Protein AF-A0A940VZV6-F1 (afdb_monomer_lite)

Structure (mmCIF, N/CA/C/O backbone):
data_AF-A0A940VZV6-F1
#
_entry.id   AF-A0A940VZV6-F1
#
loop_
_atom_site.group_PDB
_atom_site.id
_atom_site.type_symbol
_atom_site.label_atom_id
_atom_site.label_alt_id
_atom_site.label_comp_id
_atom_site.label_asym_id
_atom_site.label_entity_id
_atom_site.label_seq_id
_atom_site.pdbx_PDB_ins_code
_atom_site.Cartn_x
_atom_site.Cartn_y
_atom_site.Cartn_z
_atom_site.occupancy
_atom_site.B_iso_or_equiv
_atom_site.auth_seq_id
_atom_site.auth_comp_id
_atom_site.auth_asym_id
_atom_site.auth_atom_id
_atom_site.pdbx_PDB_model_num
ATOM 1 N N . ALA A 1 1 ? 8.495 5.879 -19.005 1.00 91.19 1 ALA A N 1
ATOM 2 C CA . ALA A 1 1 ? 8.466 5.445 -17.590 1.00 91.19 1 ALA A CA 1
ATOM 3 C C . ALA A 1 1 ? 9.817 4.871 -17.179 1.00 91.19 1 ALA A C 1
ATOM 5 O O . ALA A 1 1 ? 10.449 5.452 -16.313 1.00 91.19 1 ALA A O 1
ATOM 6 N N . VAL A 1 2 ? 10.303 3.823 -17.853 1.00 97.25 2 VAL A N 1
ATOM 7 C CA . VAL A 1 2 ? 11.600 3.187 -17.550 1.00 97.25 2 VAL A CA 1
ATOM 8 C C . VAL A 1 2 ? 12.780 4.168 -17.626 1.00 97.25 2 VAL A C 1
ATOM 10 O O . VAL A 1 2 ? 13.522 4.295 -16.659 1.00 97.25 2 VAL A O 1
ATOM 13 N N . SER A 1 3 ? 12.888 4.974 -18.690 1.00 97.50 3 SER A N 1
ATOM 14 C CA . SER A 1 3 ? 13.942 6.002 -18.798 1.00 97.50 3 SER A CA 1
ATOM 15 C C . SER A 1 3 ? 13.843 7.077 -17.706 1.00 97.50 3 SER A C 1
ATOM 17 O O . SER A 1 3 ? 14.856 7.575 -17.224 1.00 97.50 3 SER A O 1
ATOM 19 N N . TYR A 1 4 ? 12.621 7.419 -17.278 1.00 95.31 4 TYR A N 1
ATOM 20 C CA . TYR A 1 4 ? 12.417 8.332 -16.150 1.00 95.31 4 TYR A CA 1
ATOM 21 C C . TYR A 1 4 ? 12.900 7.708 -14.841 1.00 95.31 4 TYR A C 1
ATOM 23 O O . TYR A 1 4 ? 13.565 8.391 -14.078 1.00 95.31 4 TYR A O 1
ATOM 31 N N . MET A 1 5 ? 12.625 6.424 -14.602 1.00 95.69 5 MET A N 1
ATOM 32 C CA . MET A 1 5 ? 13.075 5.732 -13.397 1.00 95.69 5 MET A CA 1
ATOM 33 C C . MET A 1 5 ? 14.603 5.628 -13.329 1.00 95.69 5 MET A C 1
ATOM 35 O O . MET A 1 5 ? 15.185 5.876 -12.277 1.00 95.69 5 MET A O 1
ATOM 39 N N . ALA A 1 6 ? 15.263 5.339 -14.455 1.00 97.88 6 ALA A N 1
ATOM 40 C CA . ALA A 1 6 ? 16.723 5.347 -14.530 1.00 97.88 6 ALA A CA 1
ATOM 41 C C . ALA A 1 6 ? 17.307 6.729 -14.192 1.00 97.88 6 ALA A C 1
ATOM 43 O O . ALA A 1 6 ? 18.270 6.835 -13.433 1.00 97.88 6 ALA A O 1
ATOM 44 N N . ARG A 1 7 ? 16.681 7.798 -14.700 1.00 97.94 7 ARG A N 1
ATOM 45 C CA . ARG A 1 7 ? 17.066 9.176 -14.387 1.00 97.94 7 ARG A CA 1
ATOM 46 C C . ARG A 1 7 ? 16.810 9.540 -12.923 1.00 97.94 7 ARG A C 1
ATOM 48 O O . ARG A 1 7 ? 17.717 10.041 -12.274 1.00 97.94 7 ARG A O 1
ATOM 55 N N . LEU A 1 8 ? 15.622 9.234 -12.399 1.00 95.94 8 LEU A N 1
ATOM 56 C CA . LEU A 1 8 ? 15.253 9.458 -10.998 1.00 95.94 8 LEU A CA 1
A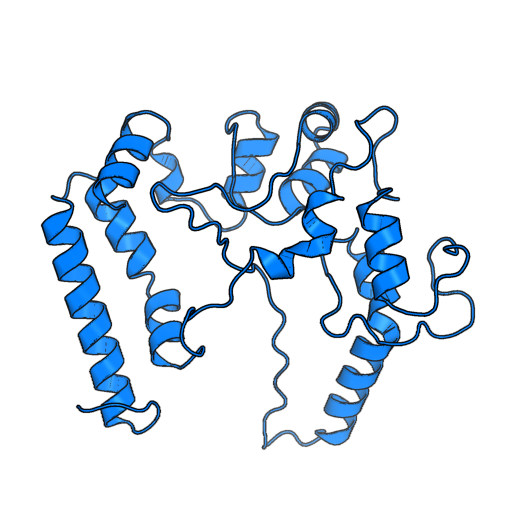TOM 57 C C . LEU A 1 8 ? 16.244 8.774 -10.056 1.00 95.94 8 LEU A C 1
ATOM 59 O O . LEU A 1 8 ? 16.696 9.385 -9.093 1.00 95.94 8 LEU A O 1
ATOM 63 N N . PHE A 1 9 ? 16.616 7.527 -10.359 1.00 97.38 9 PHE A N 1
ATOM 64 C CA . PHE A 1 9 ? 17.615 6.812 -9.578 1.00 97.38 9 PHE A CA 1
ATOM 65 C C . PHE A 1 9 ? 18.963 7.540 -9.595 1.00 97.38 9 PHE A C 1
ATOM 67 O O . PHE A 1 9 ? 19.505 7.846 -8.538 1.00 97.38 9 PHE A O 1
ATOM 74 N N . LYS A 1 10 ? 19.468 7.864 -10.792 1.00 97.50 10 LYS A N 1
ATOM 75 C CA . LYS A 1 10 ? 20.767 8.524 -10.972 1.00 97.50 10 LYS A CA 1
ATOM 76 C C . LYS A 1 10 ? 20.839 9.898 -10.299 1.00 97.50 10 LYS A C 1
ATOM 78 O O . LYS A 1 10 ? 21.892 10.268 -9.794 1.00 97.50 10 LYS A O 1
ATOM 83 N N . GLU A 1 11 ? 19.755 10.664 -10.350 1.00 97.19 11 GLU A N 1
ATOM 84 C CA . GLU A 1 11 ? 19.725 12.060 -9.903 1.00 97.19 11 GLU A CA 1
ATOM 85 C C . GLU A 1 11 ? 19.294 12.221 -8.440 1.00 97.19 11 GLU A C 1
ATOM 87 O O . GLU A 1 11 ? 19.551 13.269 -7.851 1.00 97.19 11 GLU A O 1
ATOM 92 N N . SER A 1 12 ? 18.581 11.253 -7.852 1.00 95.88 12 SER A N 1
ATOM 93 C CA . SER A 1 12 ? 17.861 11.495 -6.589 1.00 95.88 12 SER A CA 1
ATOM 94 C C . SER A 1 12 ? 17.752 10.297 -5.647 1.00 95.88 12 SER A C 1
ATOM 96 O O . SER A 1 12 ? 17.138 10.428 -4.591 1.00 95.88 12 SER A O 1
ATOM 98 N N . MET A 1 13 ? 18.309 9.132 -5.988 1.00 95.94 13 MET A N 1
ATOM 99 C CA . MET A 1 13 ? 18.251 7.949 -5.123 1.00 95.94 13 MET A CA 1
ATOM 100 C C . MET A 1 13 ? 19.649 7.437 -4.783 1.00 95.94 13 MET A C 1
ATOM 102 O O . MET A 1 13 ? 20.644 7.797 -5.406 1.00 95.94 13 MET A O 1
ATOM 106 N N . VAL A 1 14 ? 19.718 6.571 -3.772 1.00 93.56 14 VAL A N 1
ATOM 107 C CA . VAL A 1 14 ? 20.963 5.941 -3.319 1.00 93.56 14 VAL A CA 1
ATOM 108 C C . VAL A 1 14 ? 21.017 4.473 -3.746 1.00 93.56 14 VAL A C 1
ATOM 110 O O . VAL A 1 14 ? 19.973 3.823 -3.778 1.00 93.56 14 VAL A O 1
ATOM 113 N N . PRO A 1 15 ? 22.205 3.895 -4.008 1.00 94.19 15 PRO A N 1
ATOM 114 C CA . PRO A 1 15 ? 22.330 2.485 -4.396 1.00 94.19 15 PRO A CA 1
ATOM 115 C C . PRO A 1 15 ? 21.696 1.491 -3.412 1.00 94.19 15 PRO A C 1
ATOM 117 O O . PRO A 1 15 ? 21.291 0.403 -3.820 1.00 94.19 15 PRO A O 1
ATOM 120 N N . GLU A 1 16 ? 21.559 1.874 -2.138 1.00 93.94 16 GLU A N 1
ATOM 121 C CA . GLU A 1 16 ? 20.931 1.065 -1.085 1.00 93.94 16 GLU A CA 1
ATOM 122 C C . GLU A 1 16 ? 19.511 0.601 -1.444 1.00 93.94 16 GLU A C 1
ATOM 124 O O . GLU A 1 16 ? 19.107 -0.467 -0.987 1.00 93.94 16 GLU A O 1
ATOM 129 N N . VAL A 1 17 ? 18.767 1.336 -2.289 1.00 94.00 17 VAL A N 1
ATOM 130 C CA . VAL A 1 17 ? 17.380 0.972 -2.648 1.00 94.00 17 VAL A CA 1
ATOM 131 C C . VAL A 1 17 ? 17.263 -0.404 -3.300 1.00 94.00 17 VAL A C 1
ATOM 133 O O . VAL A 1 17 ? 16.212 -1.034 -3.240 1.00 94.00 17 VAL A O 1
ATOM 136 N N . PHE A 1 18 ? 18.348 -0.905 -3.890 1.00 94.75 18 PHE A N 1
ATOM 137 C CA . PHE A 1 18 ? 18.394 -2.232 -4.492 1.00 94.75 18 PHE A CA 1
ATOM 138 C C . PHE A 1 18 ? 18.449 -3.382 -3.484 1.00 94.75 18 PHE A C 1
ATOM 140 O O . PHE A 1 18 ? 18.219 -4.525 -3.872 1.00 94.75 18 PHE A O 1
ATOM 147 N N . ALA A 1 19 ? 18.771 -3.091 -2.225 1.00 94.12 19 ALA A N 1
ATOM 148 C CA . ALA A 1 19 ? 18.818 -4.054 -1.129 1.00 94.12 19 ALA A CA 1
ATOM 149 C C . ALA A 1 19 ? 17.670 -3.847 -0.126 1.00 94.12 19 ALA A C 1
ATOM 151 O O . ALA A 1 19 ? 17.650 -4.473 0.934 1.00 94.12 19 ALA A O 1
ATOM 152 N N . TRP A 1 20 ? 16.731 -2.944 -0.426 1.00 93.25 20 TRP A N 1
ATOM 153 C CA . TRP A 1 20 ? 15.630 -2.635 0.473 1.00 93.25 20 TRP A CA 1
ATOM 154 C C . TRP A 1 20 ? 14.708 -3.835 0.682 1.00 93.25 20 TRP A C 1
ATOM 156 O O . TRP A 1 20 ? 14.337 -4.551 -0.245 1.00 93.25 20 TRP A O 1
ATOM 166 N N . THR A 1 21 ? 14.293 -3.996 1.932 1.00 90.25 21 THR A N 1
ATOM 167 C CA . THR A 1 21 ? 13.194 -4.874 2.334 1.00 90.25 21 THR A CA 1
ATOM 168 C C . THR A 1 21 ? 11.936 -4.037 2.574 1.00 90.25 21 THR A C 1
ATOM 170 O O . THR A 1 21 ? 11.965 -2.807 2.479 1.00 90.25 21 THR A O 1
ATOM 173 N N . ALA A 1 22 ? 10.827 -4.685 2.945 1.00 85.75 22 ALA A N 1
ATOM 174 C CA . ALA A 1 22 ? 9.560 -4.005 3.223 1.00 85.75 22 ALA A CA 1
ATOM 175 C C . ALA A 1 22 ? 9.672 -2.878 4.276 1.00 85.75 22 ALA A C 1
ATOM 177 O O . ALA A 1 22 ? 8.929 -1.903 4.209 1.00 85.75 22 ALA A O 1
ATOM 178 N N . VAL A 1 23 ? 10.618 -2.976 5.220 1.00 90.75 23 VAL A N 1
ATOM 179 C CA . VAL A 1 23 ? 10.801 -1.998 6.311 1.00 90.75 23 VAL A CA 1
ATOM 180 C C . VAL A 1 23 ? 11.795 -0.883 5.954 1.00 90.75 23 VAL A C 1
ATOM 182 O O . VAL A 1 23 ? 11.789 0.176 6.581 1.00 90.75 23 VAL A O 1
ATOM 185 N N . SER A 1 24 ? 12.631 -1.068 4.929 1.00 95.38 24 SER A N 1
ATOM 186 C CA . SER A 1 24 ? 13.739 -0.149 4.632 1.00 95.38 24 SER A CA 1
ATOM 187 C C . SER A 1 24 ? 13.284 1.270 4.279 1.00 95.38 24 SER A C 1
ATOM 189 O O . SER A 1 24 ? 13.957 2.232 4.643 1.00 95.38 24 SER A O 1
ATOM 191 N N . ASN A 1 25 ? 12.121 1.429 3.641 1.00 94.06 25 ASN A N 1
ATOM 192 C CA . ASN A 1 25 ? 11.568 2.753 3.339 1.00 94.06 25 ASN A CA 1
ATOM 193 C C . ASN A 1 25 ? 11.171 3.526 4.617 1.00 94.06 25 ASN A C 1
ATOM 195 O O . ASN A 1 25 ? 11.474 4.715 4.713 1.00 94.06 25 ASN A O 1
ATOM 199 N N . ASN A 1 26 ? 10.599 2.856 5.631 1.00 95.44 26 ASN A N 1
ATOM 200 C CA . ASN A 1 26 ? 10.306 3.471 6.931 1.00 95.44 26 ASN A CA 1
ATOM 201 C C . ASN A 1 26 ? 11.601 3.948 7.582 1.00 95.44 26 ASN A C 1
ATOM 203 O O . ASN A 1 26 ? 11.687 5.090 8.015 1.00 95.44 26 ASN A O 1
ATOM 207 N N . GLN A 1 27 ? 12.615 3.080 7.617 1.00 96.06 27 GLN A N 1
ATOM 208 C CA . GLN A 1 27 ? 13.915 3.393 8.211 1.00 96.06 27 GLN A CA 1
ATOM 209 C C . GLN A 1 27 ? 14.573 4.592 7.524 1.00 96.06 27 GLN A C 1
ATOM 211 O O . GLN A 1 27 ? 15.121 5.457 8.200 1.00 96.06 27 GLN A O 1
ATOM 216 N N . ALA A 1 28 ? 14.501 4.670 6.193 1.00 96.19 28 ALA A N 1
ATOM 217 C CA . ALA A 1 28 ? 15.047 5.792 5.440 1.00 96.19 28 ALA A CA 1
ATOM 218 C C . ALA A 1 28 ? 14.323 7.112 5.755 1.00 96.19 28 ALA A C 1
ATOM 220 O O . ALA A 1 28 ? 14.994 8.116 5.991 1.00 96.19 28 ALA A O 1
ATOM 221 N N . LEU A 1 29 ? 12.983 7.111 5.805 1.00 96.44 29 LEU A N 1
ATOM 222 C CA . LEU A 1 29 ? 12.194 8.305 6.131 1.00 96.44 29 LEU A CA 1
ATOM 223 C C . LEU A 1 29 ? 12.415 8.753 7.584 1.00 96.44 29 LEU A C 1
ATOM 225 O O . LEU A 1 29 ? 12.712 9.917 7.829 1.00 96.44 29 LEU A O 1
ATOM 229 N N . ILE A 1 30 ? 12.337 7.824 8.541 1.00 97.00 30 ILE A N 1
ATOM 230 C CA . ILE A 1 30 ? 12.497 8.102 9.980 1.00 97.00 30 ILE A CA 1
ATOM 231 C C . ILE A 1 30 ? 13.903 8.622 10.294 1.00 97.00 30 ILE A C 1
ATOM 233 O O . ILE A 1 30 ? 14.062 9.501 11.134 1.00 97.00 30 ILE A O 1
ATOM 237 N N . ALA A 1 31 ? 14.924 8.123 9.593 1.00 95.69 31 ALA A N 1
ATOM 238 C CA . ALA A 1 31 ? 16.296 8.605 9.728 1.00 95.69 31 ALA A CA 1
ATOM 239 C C . ALA A 1 31 ? 16.550 9.963 9.039 1.00 95.69 31 ALA A C 1
ATOM 241 O O . ALA A 1 31 ? 17.696 10.405 9.001 1.00 95.69 31 ALA A O 1
ATOM 242 N N . GLY A 1 32 ? 15.535 10.594 8.434 1.00 93.94 32 GLY A N 1
ATOM 243 C CA . GLY A 1 32 ? 15.689 11.843 7.681 1.00 93.94 32 GLY A CA 1
ATOM 244 C C . GLY A 1 32 ? 16.503 11.696 6.390 1.00 93.94 32 GLY A C 1
ATOM 245 O O . GLY A 1 32 ? 17.016 12.681 5.867 1.00 93.94 32 GLY A O 1
ATOM 246 N N . ARG A 1 33 ? 16.655 10.467 5.871 1.00 94.81 33 ARG A N 1
ATOM 247 C CA . ARG A 1 33 ? 17.430 10.160 4.652 1.00 94.81 33 ARG A CA 1
ATOM 248 C C . ARG A 1 33 ? 16.573 10.067 3.387 1.00 94.81 33 ARG A C 1
ATOM 250 O O . ARG A 1 33 ? 17.120 9.938 2.296 1.00 94.81 33 ARG A O 1
ATOM 257 N N . ALA A 1 34 ? 15.249 10.114 3.515 1.00 95.31 34 ALA A N 1
ATOM 258 C CA . ALA A 1 34 ? 14.311 10.164 2.399 1.00 95.31 34 ALA A CA 1
ATOM 259 C C . ALA A 1 34 ? 13.316 11.310 2.602 1.00 95.31 34 ALA A C 1
ATOM 261 O O . ALA A 1 34 ? 12.865 11.537 3.718 1.00 95.31 34 ALA A O 1
ATOM 262 N N . SER A 1 35 ? 12.953 12.002 1.523 1.00 94.38 35 SER A N 1
ATOM 263 C CA . SER A 1 35 ? 11.920 13.051 1.530 1.00 94.38 35 SER A CA 1
ATOM 264 C C . SER A 1 35 ? 10.555 12.552 1.046 1.00 94.38 35 SER A C 1
ATOM 266 O O . SER A 1 35 ? 9.535 13.189 1.288 1.00 94.38 35 SER A O 1
ATOM 268 N N . TYR A 1 36 ? 10.525 11.413 0.351 1.00 94.44 36 TYR A N 1
ATOM 269 C CA . TYR A 1 36 ? 9.310 10.806 -0.176 1.00 94.44 36 TYR A CA 1
ATOM 270 C C . TYR A 1 36 ? 9.446 9.285 -0.206 1.00 94.44 36 TYR A C 1
ATOM 272 O O . TYR A 1 36 ? 10.448 8.750 -0.684 1.00 94.44 36 TYR A O 1
ATOM 280 N N . ILE A 1 37 ? 8.407 8.593 0.257 1.00 94.12 37 ILE A N 1
ATOM 281 C CA . ILE A 1 37 ? 8.246 7.146 0.111 1.00 94.12 37 ILE A CA 1
ATOM 282 C C . ILE A 1 37 ? 6.824 6.846 -0.360 1.00 94.12 37 ILE A C 1
ATOM 284 O O . ILE A 1 37 ? 5.879 7.552 -0.009 1.00 94.12 37 ILE A O 1
ATOM 288 N N . LEU A 1 38 ? 6.665 5.768 -1.125 1.00 90.88 38 LEU A N 1
ATOM 289 C CA . LEU A 1 38 ? 5.358 5.184 -1.406 1.00 90.88 38 LEU A CA 1
ATOM 290 C C . LEU A 1 38 ? 5.157 4.033 -0.420 1.00 90.88 38 LEU A C 1
ATOM 292 O O . LEU A 1 38 ? 5.706 2.951 -0.614 1.00 90.88 38 LEU A O 1
ATOM 296 N N . ASN A 1 39 ? 4.429 4.292 0.666 1.00 90.25 39 ASN A N 1
ATOM 297 C CA . ASN A 1 39 ? 4.137 3.295 1.690 1.00 90.25 39 ASN A CA 1
ATOM 298 C C . ASN A 1 39 ? 2.809 3.591 2.411 1.00 90.25 39 ASN A C 1
ATOM 300 O O . ASN A 1 39 ? 2.275 4.697 2.322 1.00 90.25 39 ASN A O 1
ATOM 304 N N . SER A 1 40 ? 2.299 2.604 3.150 1.00 88.31 40 SER A N 1
ATOM 305 C CA . SER A 1 40 ? 1.200 2.766 4.109 1.00 88.31 40 SER A CA 1
ATOM 306 C C . SER A 1 40 ? 1.625 3.671 5.285 1.00 88.31 40 SER A C 1
ATOM 308 O O . SER A 1 40 ? 2.799 4.024 5.431 1.00 88.31 40 SER A O 1
ATOM 310 N N . ILE A 1 41 ? 0.700 4.007 6.194 1.00 93.31 41 ILE A N 1
ATOM 311 C CA . ILE A 1 41 ? 0.949 4.935 7.321 1.00 93.31 41 ILE A CA 1
ATOM 312 C C . ILE A 1 41 ? 1.983 4.441 8.359 1.00 93.31 41 ILE A C 1
ATOM 314 O O . ILE A 1 41 ? 2.240 5.119 9.350 1.00 93.31 41 ILE A O 1
ATOM 318 N N . SER A 1 42 ? 2.601 3.272 8.162 1.00 93.19 42 SER A N 1
ATOM 319 C CA . SER A 1 42 ? 3.522 2.646 9.124 1.00 93.19 42 SER A CA 1
ATOM 320 C C . SER A 1 42 ? 4.736 3.504 9.427 1.00 93.19 42 SER A C 1
ATOM 322 O O . SER A 1 42 ? 5.180 3.517 10.570 1.00 93.19 42 SER A O 1
ATOM 324 N N . ALA A 1 43 ? 5.273 4.219 8.433 1.00 95.50 43 ALA A N 1
ATOM 325 C CA . ALA A 1 43 ? 6.416 5.094 8.669 1.00 95.50 43 ALA A CA 1
ATOM 326 C C . ALA A 1 43 ? 6.055 6.200 9.665 1.00 95.50 43 ALA A C 1
ATOM 328 O O . ALA A 1 43 ? 6.818 6.466 10.586 1.00 95.50 43 ALA A O 1
ATOM 329 N N . TYR A 1 44 ? 4.858 6.773 9.523 1.00 96.94 44 TYR A N 1
ATOM 330 C CA . TYR A 1 44 ? 4.326 7.777 10.435 1.00 96.94 44 TYR A CA 1
ATOM 331 C C . TYR A 1 44 ? 4.084 7.200 11.833 1.00 96.94 44 TYR A C 1
ATOM 333 O O . TYR A 1 44 ? 4.632 7.736 12.790 1.00 96.94 44 TYR A O 1
ATOM 341 N N . ARG A 1 45 ? 3.389 6.059 11.962 1.00 96.81 45 ARG A N 1
ATOM 342 C CA . ARG A 1 45 ? 3.162 5.410 13.272 1.00 96.81 45 ARG A CA 1
ATOM 343 C C . ARG A 1 45 ? 4.460 5.035 13.987 1.00 96.81 45 ARG A C 1
ATOM 345 O O . ARG A 1 45 ? 4.632 5.318 15.167 1.00 96.81 45 ARG A O 1
ATOM 352 N N . SER A 1 46 ? 5.424 4.469 13.260 1.00 96.50 46 SER A N 1
ATOM 353 C CA . SER A 1 46 ? 6.754 4.177 13.809 1.00 96.50 46 SER A CA 1
ATOM 354 C C . SER A 1 46 ? 7.513 5.452 14.195 1.00 96.50 46 SER A C 1
ATOM 356 O O . SER A 1 46 ? 8.136 5.487 15.255 1.00 96.50 46 SER A O 1
ATOM 358 N N . ALA A 1 47 ? 7.437 6.514 13.385 1.00 97.25 47 ALA A N 1
ATOM 359 C CA . ALA A 1 47 ? 8.052 7.800 13.706 1.00 97.25 47 ALA A CA 1
ATOM 360 C C . ALA A 1 47 ? 7.447 8.417 14.973 1.00 97.25 47 ALA A C 1
ATOM 362 O O . ALA A 1 47 ? 8.194 8.932 15.796 1.00 97.25 47 ALA A O 1
ATOM 363 N N . GLN A 1 48 ? 6.125 8.338 15.168 1.00 97.38 48 GLN A N 1
ATOM 364 C CA . GLN A 1 48 ? 5.468 8.886 16.361 1.00 97.38 48 GLN A CA 1
ATOM 365 C C . GLN A 1 48 ? 6.021 8.271 17.653 1.00 97.38 48 GLN A C 1
ATOM 367 O O . GLN A 1 48 ? 6.139 8.965 18.659 1.00 97.38 48 GLN A O 1
ATOM 372 N N . GLN A 1 49 ? 6.405 6.992 17.611 1.00 95.44 49 GLN A N 1
ATOM 373 C CA . GLN A 1 49 ? 6.989 6.282 18.749 1.00 95.44 49 GLN A CA 1
ATOM 374 C C . GLN A 1 49 ? 8.495 6.538 18.912 1.00 95.44 49 GLN A C 1
ATOM 376 O O . GLN A 1 49 ? 8.985 6.623 20.034 1.00 95.44 49 GLN A O 1
ATOM 381 N N . GLN A 1 50 ? 9.242 6.624 17.807 1.00 96.38 50 GLN A N 1
ATOM 382 C CA . GLN A 1 50 ? 10.712 6.608 17.831 1.00 96.38 50 GLN A CA 1
ATOM 383 C C . GLN A 1 50 ? 11.337 8.001 17.713 1.00 96.38 50 GLN A C 1
ATOM 385 O O . GLN A 1 50 ? 12.322 8.294 18.385 1.00 96.38 50 GLN A O 1
ATOM 390 N N . VAL A 1 51 ? 10.791 8.848 16.837 1.00 96.81 51 VAL A N 1
ATOM 391 C CA . VAL A 1 51 ? 11.338 10.167 16.491 1.00 96.81 51 VAL A CA 1
ATOM 392 C C . VAL A 1 51 ? 10.185 11.170 16.269 1.00 96.81 51 VAL A C 1
ATOM 394 O O . VAL A 1 51 ? 9.877 11.517 15.124 1.00 96.81 51 VAL A O 1
ATOM 397 N N . PRO A 1 52 ? 9.525 11.654 17.344 1.00 96.44 52 PRO A N 1
ATOM 398 C CA . PRO A 1 52 ? 8.316 12.485 17.252 1.00 96.44 52 PRO A CA 1
ATOM 399 C C . PRO A 1 52 ? 8.465 13.752 16.403 1.00 96.44 52 PRO A C 1
ATOM 401 O O . PRO A 1 52 ? 7.517 14.163 15.739 1.00 96.44 52 PRO A O 1
ATOM 404 N N . GLU A 1 53 ? 9.653 14.360 16.383 1.00 95.81 53 GLU A N 1
ATOM 405 C CA . GLU A 1 53 ? 9.918 15.549 15.563 1.00 95.81 53 GLU A CA 1
ATOM 406 C C . GLU A 1 53 ? 9.859 15.245 14.060 1.00 95.81 53 GLU A C 1
ATOM 408 O O . GLU A 1 53 ? 9.300 16.034 13.305 1.00 95.81 53 GLU A O 1
ATOM 413 N N . ILE A 1 54 ? 10.324 14.067 13.627 1.00 96.25 54 ILE A N 1
ATOM 414 C CA . ILE A 1 54 ? 10.154 13.625 12.235 1.00 96.25 54 ILE A CA 1
ATOM 415 C C . ILE A 1 54 ? 8.683 13.315 11.958 1.00 96.25 54 ILE A C 1
ATOM 417 O O . ILE A 1 54 ? 8.160 13.713 10.924 1.00 96.25 54 ILE A O 1
ATOM 421 N N . ALA A 1 55 ? 7.974 12.666 12.887 1.00 97.19 55 ALA A N 1
ATOM 422 C CA . ALA A 1 55 ? 6.550 12.374 12.713 1.00 97.19 55 ALA A CA 1
ATOM 423 C C . ALA A 1 55 ? 5.707 13.640 12.498 1.00 97.19 55 ALA A C 1
ATOM 425 O O . ALA A 1 55 ? 4.826 13.661 11.633 1.00 97.19 55 ALA A O 1
ATOM 426 N N . LYS A 1 56 ? 6.013 14.714 13.241 1.00 96.94 56 LYS A N 1
ATOM 427 C CA . LYS A 1 56 ? 5.374 16.028 13.088 1.00 96.94 56 LYS A CA 1
ATOM 428 C C . LYS A 1 56 ? 5.553 16.611 11.683 1.00 96.94 56 LYS A C 1
ATOM 430 O O . LYS A 1 56 ? 4.627 17.281 11.228 1.00 96.94 56 LYS A O 1
ATOM 435 N N . ASP A 1 57 ? 6.639 16.283 10.988 1.00 95.94 57 ASP A N 1
ATOM 436 C CA . ASP A 1 57 ? 6.944 16.737 9.622 1.00 95.94 57 ASP A CA 1
ATOM 437 C C . ASP A 1 57 ? 6.564 15.725 8.516 1.00 95.94 57 ASP A C 1
ATOM 439 O O . ASP A 1 57 ? 6.761 15.969 7.328 1.00 95.94 57 ASP A O 1
ATOM 443 N N . ILE A 1 58 ? 5.968 14.579 8.865 1.00 97.25 58 ILE A N 1
ATOM 444 C CA . ILE A 1 58 ? 5.418 13.646 7.870 1.00 97.25 58 ILE A CA 1
ATOM 445 C C . ILE A 1 58 ? 4.021 14.101 7.434 1.00 97.25 58 ILE A C 1
ATOM 447 O O . ILE A 1 58 ? 3.134 14.333 8.261 1.00 97.25 58 ILE A O 1
ATOM 451 N N . PHE A 1 59 ? 3.814 14.145 6.115 1.00 96.62 59 PHE A N 1
ATOM 452 C CA . PHE A 1 59 ? 2.539 14.444 5.465 1.00 96.62 59 PHE A CA 1
ATOM 453 C C . PHE A 1 59 ? 2.192 13.398 4.404 1.00 96.62 59 PHE A C 1
ATOM 455 O O . PHE A 1 59 ? 3.051 12.670 3.906 1.00 96.62 59 PHE A O 1
ATOM 462 N N . PHE A 1 60 ? 0.914 13.358 4.031 1.00 95.75 60 PHE A N 1
ATOM 463 C CA . PHE A 1 60 ? 0.380 12.425 3.048 1.00 95.75 60 PHE A CA 1
ATOM 464 C C . PHE A 1 60 ? -0.150 13.172 1.830 1.00 95.75 60 PHE A C 1
ATOM 466 O O . PHE A 1 60 ? -0.668 14.284 1.921 1.00 95.75 60 PHE A O 1
ATOM 473 N N . THR A 1 61 ? -0.045 12.534 0.671 1.00 94.12 61 THR A N 1
ATOM 474 C CA . THR A 1 61 ? -0.638 13.010 -0.577 1.00 94.12 61 THR A CA 1
ATOM 475 C C . THR A 1 61 ? -1.252 11.820 -1.310 1.00 94.12 61 THR A C 1
ATOM 477 O O . THR A 1 61 ? -0.707 10.715 -1.212 1.00 94.12 61 THR A O 1
ATOM 480 N N . PRO A 1 62 ? -2.364 11.998 -2.049 1.00 92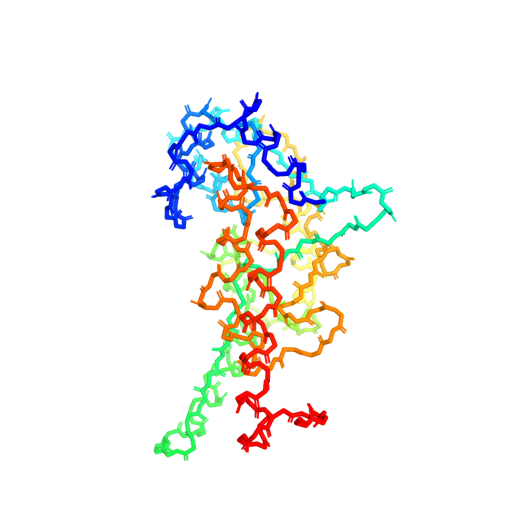.38 62 PRO A N 1
ATOM 481 C CA . PRO A 1 62 ? -2.832 10.954 -2.952 1.00 92.38 62 PRO A CA 1
ATOM 482 C C . PRO A 1 62 ? -1.774 10.664 -4.026 1.00 92.38 62 PRO A C 1
ATOM 484 O O . PRO A 1 62 ? -0.852 11.462 -4.218 1.00 92.38 62 PRO A O 1
ATOM 487 N N . ALA A 1 63 ? -1.945 9.575 -4.780 1.00 90.81 63 ALA A N 1
ATOM 488 C CA . ALA A 1 63 ? -1.025 9.150 -5.845 1.00 90.81 63 ALA A CA 1
ATOM 489 C C . ALA A 1 63 ? -0.474 10.321 -6.683 1.00 90.81 63 ALA A C 1
ATOM 491 O O . ALA A 1 63 ? -1.199 11.257 -6.998 1.00 90.81 63 ALA A O 1
ATOM 492 N N . LEU A 1 64 ? 0.805 10.335 -7.052 1.00 90.62 64 LEU A N 1
ATOM 493 C CA . LEU A 1 64 ? 1.333 11.457 -7.838 1.00 90.62 64 LEU A CA 1
ATOM 494 C C . LEU A 1 64 ? 0.783 11.419 -9.275 1.00 90.62 64 LEU A C 1
ATOM 496 O O . LEU A 1 64 ? 0.579 10.353 -9.855 1.00 90.62 64 LEU A O 1
ATOM 500 N N . LYS A 1 65 ? 0.514 12.594 -9.857 1.00 90.50 65 LYS A N 1
ATOM 501 C CA . LYS A 1 65 ? -0.050 12.707 -11.210 1.00 90.50 65 LYS A CA 1
ATOM 502 C C . LYS A 1 65 ? 1.046 12.491 -12.255 1.00 90.50 65 LYS A C 1
ATOM 504 O O . LYS A 1 65 ? 1.993 13.269 -12.333 1.00 90.50 65 LYS A O 1
ATOM 509 N N . GLY A 1 66 ? 0.900 11.458 -13.083 1.00 87.44 66 GLY A N 1
ATOM 510 C CA . GLY A 1 66 ? 1.801 11.199 -14.206 1.00 87.44 66 GLY A CA 1
ATOM 511 C C . GLY A 1 66 ? 1.581 12.153 -15.395 1.00 87.44 66 GLY A C 1
ATOM 512 O O . GLY A 1 66 ? 0.572 12.860 -15.444 1.00 87.44 66 GLY A O 1
ATOM 513 N N . PRO A 1 67 ? 2.458 12.127 -16.421 1.00 88.38 67 PRO A N 1
ATOM 514 C CA . PRO A 1 67 ? 2.405 13.053 -17.565 1.00 88.38 67 PRO A CA 1
ATOM 515 C C . PRO A 1 67 ? 1.095 13.033 -18.366 1.00 88.38 67 PRO A C 1
ATOM 517 O O . PRO A 1 67 ? 0.739 14.018 -18.999 1.00 88.38 67 PRO A O 1
ATOM 520 N N . ARG A 1 68 ? 0.361 11.913 -18.330 1.00 88.94 68 ARG A N 1
ATOM 521 C CA . ARG A 1 68 ? -0.946 11.748 -18.994 1.00 88.94 68 ARG A CA 1
ATOM 522 C C . ARG A 1 68 ? -2.137 11.967 -18.060 1.00 88.94 68 ARG A C 1
ATOM 524 O O . ARG A 1 68 ? -3.260 11.618 -18.391 1.00 88.94 68 ARG A O 1
ATOM 531 N N . GLY A 1 69 ? -1.890 12.482 -16.860 1.00 86.38 69 GLY A N 1
ATOM 532 C CA . GLY A 1 69 ? -2.914 12.739 -15.856 1.00 86.38 69 GLY A CA 1
ATOM 533 C C . GLY A 1 69 ? -3.357 11.536 -15.026 1.00 86.38 69 GLY A C 1
ATOM 534 O O . GLY A 1 69 ? -4.102 11.730 -14.071 1.00 86.38 69 GLY A O 1
ATOM 535 N N . THR A 1 70 ? -2.872 10.329 -15.330 1.00 86.50 70 THR A N 1
ATOM 536 C CA . THR A 1 70 ? -3.098 9.127 -14.516 1.00 86.50 70 THR A CA 1
ATOM 537 C C . THR A 1 70 ? -2.579 9.330 -13.093 1.00 86.50 70 THR A C 1
ATOM 539 O O . THR A 1 70 ? -1.467 9.829 -12.910 1.00 86.50 70 THR A O 1
ATOM 542 N N . ARG A 1 71 ? -3.382 8.935 -12.102 1.00 88.62 71 ARG A N 1
ATOM 543 C CA . ARG A 1 71 ? -3.129 9.176 -10.679 1.00 88.62 71 ARG A CA 1
ATOM 544 C C . ARG A 1 71 ? -3.523 7.942 -9.857 1.00 88.62 71 ARG A C 1
ATOM 546 O O . ARG A 1 71 ? -4.468 8.003 -9.081 1.00 88.62 71 ARG A O 1
ATOM 553 N N . PHE A 1 72 ? -2.828 6.827 -10.087 1.00 88.88 72 PHE A N 1
ATOM 554 C CA . PHE A 1 72 ? -3.069 5.564 -9.383 1.00 88.88 72 PHE A CA 1
ATOM 555 C C . PHE A 1 72 ? -1.873 5.164 -8.524 1.00 88.88 72 PHE A C 1
ATOM 557 O O . PHE A 1 72 ? -0.733 5.274 -8.975 1.00 88.88 72 PHE A O 1
ATOM 564 N N . ASN A 1 73 ? -2.151 4.657 -7.326 1.00 87.94 73 ASN A N 1
ATOM 565 C CA . ASN A 1 73 ? -1.205 3.933 -6.481 1.00 87.94 73 ASN A CA 1
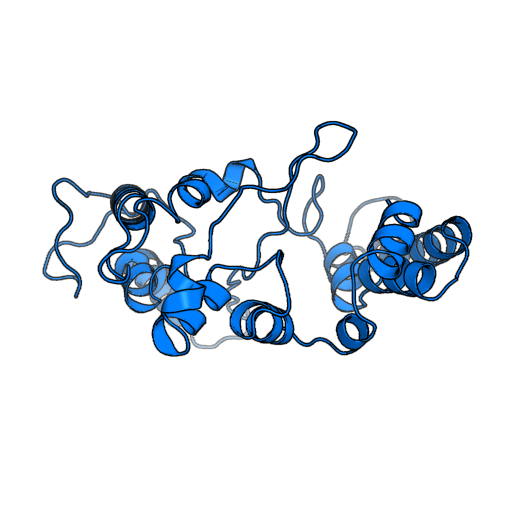ATOM 566 C C . ASN A 1 73 ? -1.649 2.474 -6.325 1.00 87.94 73 ASN A C 1
ATOM 568 O O . ASN A 1 73 ? -2.831 2.161 -6.443 1.00 87.94 73 ASN A O 1
ATOM 572 N N . SER A 1 74 ? -0.700 1.589 -6.025 1.00 82.94 74 SER A N 1
ATOM 573 C CA . SER A 1 74 ? -1.027 0.220 -5.622 1.00 82.94 74 SER A CA 1
ATOM 574 C C . SER A 1 74 ? -1.607 0.214 -4.213 1.00 82.94 74 SER A C 1
ATOM 576 O O . SER A 1 74 ? -1.060 0.857 -3.316 1.00 82.94 74 SER A O 1
ATOM 578 N N . GLU A 1 75 ? -2.661 -0.567 -4.007 1.00 79.31 75 GLU A N 1
ATOM 579 C CA . GLU A 1 75 ? -3.109 -0.946 -2.666 1.00 79.31 75 GLU A CA 1
ATOM 580 C C . GLU A 1 75 ? -2.046 -1.838 -1.994 1.00 79.31 75 GLU A C 1
ATOM 582 O O . GLU A 1 75 ? -1.416 -2.675 -2.646 1.00 79.31 75 GLU A O 1
ATOM 587 N N . HIS A 1 76 ? -1.800 -1.623 -0.698 1.00 71.00 76 HIS A N 1
ATOM 588 C CA . HIS A 1 76 ? -0.815 -2.342 0.121 1.00 71.00 76 HIS A CA 1
ATOM 589 C C . HIS A 1 76 ? -1.242 -2.236 1.600 1.00 71.00 76 HIS A C 1
ATOM 591 O O . HIS A 1 76 ? -1.396 -1.118 2.088 1.00 71.00 76 HIS A O 1
ATOM 597 N N . VAL A 1 77 ? -1.478 -3.283 2.401 1.00 75.88 77 VAL A N 1
ATOM 598 C CA . VAL A 1 77 ? -1.562 -4.746 2.216 1.00 75.88 77 VAL A CA 1
ATOM 599 C C . VAL A 1 77 ? -3.041 -5.144 2.322 1.00 75.88 77 VAL A C 1
ATOM 601 O O . VAL A 1 77 ? -3.689 -4.795 3.305 1.00 75.88 77 VAL A O 1
ATOM 604 N N . ILE A 1 78 ? -3.587 -5.878 1.347 1.00 81.56 78 ILE A N 1
ATOM 605 C CA . ILE A 1 78 ? -4.987 -6.337 1.389 1.00 81.56 78 ILE A CA 1
ATOM 606 C C . ILE A 1 78 ? -5.048 -7.724 2.019 1.00 81.56 78 ILE A C 1
ATOM 608 O O . ILE A 1 78 ? -4.402 -8.662 1.548 1.00 81.56 78 ILE A O 1
ATOM 612 N N . TYR A 1 79 ? -5.846 -7.869 3.074 1.00 85.69 79 TYR A N 1
ATOM 613 C CA . TYR A 1 79 ? -6.048 -9.160 3.719 1.00 85.69 79 TYR A CA 1
ATOM 614 C C . TYR A 1 79 ? -6.994 -10.043 2.902 1.00 85.69 79 TYR A C 1
ATOM 616 O O . TYR A 1 79 ? -8.182 -9.754 2.763 1.00 85.69 79 TYR A O 1
ATOM 624 N N . CYS A 1 80 ? -6.467 -11.166 2.416 1.00 87.00 80 CYS A N 1
ATOM 625 C CA . CYS A 1 80 ? -7.235 -12.207 1.743 1.00 87.00 80 CYS A CA 1
ATOM 626 C C . CYS A 1 80 ? -7.389 -13.416 2.671 1.00 87.00 80 CYS A C 1
ATOM 628 O O . CYS A 1 80 ? -6.416 -14.109 2.967 1.00 87.00 80 CYS A O 1
ATOM 630 N N . TYR A 1 81 ? -8.616 -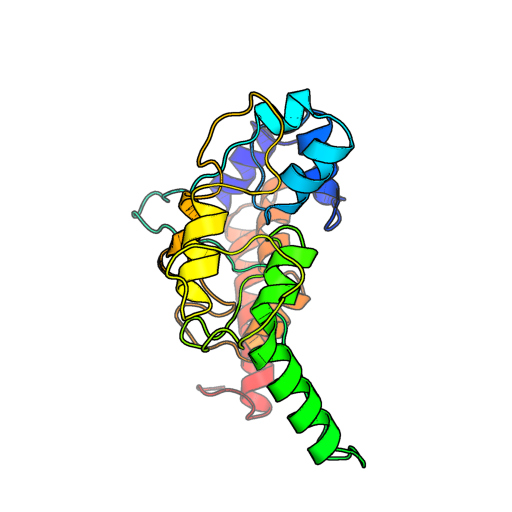13.698 3.109 1.00 91.06 81 TYR A N 1
ATOM 631 C CA . TYR A 1 81 ? -8.919 -14.872 3.928 1.00 91.06 81 TYR A CA 1
ATOM 632 C C . TYR A 1 81 ? -9.401 -16.030 3.051 1.00 91.06 81 TYR A C 1
ATOM 634 O O . TYR A 1 81 ? -10.324 -15.875 2.253 1.00 91.06 81 TYR A O 1
ATOM 642 N N . VAL A 1 82 ? -8.796 -17.208 3.216 1.00 93.06 82 VAL A N 1
ATOM 643 C CA . VAL A 1 82 ? -9.125 -18.412 2.439 1.00 93.06 82 VAL A CA 1
ATOM 644 C C . VAL A 1 82 ? -9.505 -19.541 3.388 1.00 93.06 82 VAL A C 1
ATOM 646 O O . VAL A 1 82 ? -8.739 -19.890 4.281 1.00 93.06 82 VAL A O 1
ATOM 649 N N . VAL A 1 83 ? -10.674 -20.146 3.166 1.00 95.19 83 VAL A N 1
ATOM 650 C CA . VAL A 1 83 ? -11.090 -21.381 3.846 1.00 95.19 83 VAL A CA 1
ATOM 651 C C . VAL A 1 83 ? -10.893 -22.548 2.876 1.00 95.19 83 VAL A C 1
ATOM 653 O O . VAL A 1 83 ? -11.632 -22.644 1.892 1.00 95.19 83 VAL A O 1
ATOM 656 N N . PRO A 1 84 ? -9.908 -23.439 3.100 1.00 94.00 84 PRO A N 1
ATOM 657 C CA . PRO A 1 84 ? -9.690 -24.577 2.217 1.00 94.00 84 PRO A CA 1
ATOM 658 C C . PRO A 1 84 ? -10.905 -25.508 2.194 1.00 94.00 84 PRO A C 1
ATOM 660 O O . PRO A 1 84 ? -11.484 -25.807 3.238 1.00 94.00 84 PRO A O 1
ATOM 663 N N . LYS A 1 85 ? -11.255 -26.032 1.012 1.00 92.19 85 LYS A N 1
ATOM 664 C CA . LYS A 1 85 ? -12.415 -26.930 0.840 1.00 92.19 85 LYS A CA 1
ATOM 665 C C . LYS A 1 85 ? -12.322 -28.220 1.664 1.00 92.19 85 LYS A C 1
ATOM 667 O O . LYS A 1 85 ? -13.346 -28.803 1.985 1.00 92.19 85 LYS A O 1
ATOM 672 N N . TYR A 1 86 ? -11.109 -28.656 1.996 1.00 94.50 86 TYR A N 1
ATOM 673 C CA . TYR A 1 86 ? -10.851 -29.845 2.812 1.00 94.50 86 TYR A CA 1
ATOM 674 C C . TYR A 1 86 ? -10.844 -29.562 4.325 1.00 94.50 86 TYR A C 1
ATOM 676 O O . TYR A 1 86 ? -10.566 -30.465 5.114 1.00 94.50 86 TYR A O 1
ATOM 684 N N . SER A 1 87 ? -11.090 -28.317 4.753 1.00 96.19 87 SER A N 1
ATOM 685 C CA . SER A 1 87 ? -11.156 -27.981 6.176 1.00 96.19 87 SER A CA 1
ATOM 686 C C . SER A 1 87 ? -12.280 -28.763 6.855 1.00 96.19 87 SER A C 1
ATOM 688 O O . SER A 1 87 ? -13.398 -28.822 6.354 1.00 96.19 87 SER A O 1
ATOM 690 N N . LYS A 1 88 ? -12.003 -29.318 8.037 1.00 97.19 88 LYS A N 1
ATOM 691 C CA . LYS A 1 88 ? -13.026 -29.974 8.868 1.00 97.19 88 LYS A CA 1
ATOM 692 C C . LYS A 1 88 ? -13.912 -28.972 9.625 1.00 97.19 88 LYS A C 1
ATOM 694 O O . LYS A 1 88 ? -14.934 -29.366 10.164 1.00 97.19 88 LYS A O 1
ATOM 699 N N . ASN A 1 89 ? -13.535 -27.688 9.640 1.00 96.38 89 ASN A N 1
ATOM 700 C CA . ASN A 1 89 ? -14.151 -26.634 10.457 1.00 96.38 89 ASN A CA 1
ATOM 701 C C . ASN A 1 89 ? -14.650 -25.452 9.599 1.00 96.38 89 ASN A C 1
ATOM 703 O O . ASN A 1 89 ? -14.457 -24.290 9.962 1.00 96.38 89 ASN A O 1
ATOM 707 N N . VAL A 1 90 ? -15.235 -25.724 8.424 1.00 96.19 90 VAL A N 1
ATOM 708 C CA . VAL A 1 90 ? -15.650 -24.680 7.461 1.00 96.19 90 VAL A CA 1
ATOM 709 C C . VAL A 1 90 ? -16.626 -23.678 8.080 1.00 96.19 90 VAL A C 1
ATOM 711 O O . VAL A 1 90 ? -16.442 -22.473 7.910 1.00 96.19 90 VAL A O 1
ATOM 714 N N . ASP A 1 91 ? -17.630 -24.147 8.819 1.00 95.75 91 ASP A N 1
ATOM 715 C CA . ASP A 1 91 ? -18.653 -23.267 9.393 1.00 95.75 91 ASP A CA 1
ATOM 716 C C . ASP A 1 91 ? -18.094 -22.389 10.514 1.00 95.75 91 ASP A C 1
ATOM 718 O O . ASP A 1 91 ? -18.376 -21.193 10.557 1.00 95.75 91 ASP A O 1
ATOM 722 N N . SER A 1 92 ? -17.215 -22.934 11.360 1.00 97.12 92 SER A N 1
ATOM 723 C CA . SER A 1 92 ? -16.504 -22.149 12.375 1.00 97.12 92 SER A CA 1
ATOM 724 C C . SER A 1 92 ? -15.595 -21.095 11.742 1.00 97.12 92 SER A C 1
ATOM 726 O O . SER A 1 92 ? -15.560 -19.963 12.213 1.00 97.12 92 SER A O 1
ATOM 728 N N . ALA A 1 93 ? -14.900 -21.430 10.651 1.00 97.12 93 ALA A N 1
ATOM 729 C CA . ALA A 1 93 ? -14.067 -20.472 9.929 1.00 97.12 93 ALA A CA 1
ATOM 730 C C . ALA A 1 93 ? -14.907 -19.342 9.310 1.00 97.12 93 ALA A C 1
ATOM 732 O O . ALA A 1 93 ? -14.557 -18.172 9.442 1.00 97.12 93 ALA A O 1
ATOM 733 N N . LYS A 1 94 ? -16.051 -19.665 8.691 1.00 96.12 94 LYS A N 1
ATOM 734 C CA . LYS A 1 94 ? -16.994 -18.654 8.185 1.00 96.12 94 LYS A CA 1
ATOM 735 C C . LYS A 1 94 ? -17.528 -17.772 9.309 1.00 96.12 94 LYS A C 1
ATOM 737 O O . LYS A 1 94 ? -17.546 -16.555 9.154 1.00 96.12 94 LYS A O 1
ATOM 742 N N . LYS A 1 95 ? -17.923 -18.369 10.439 1.00 97.44 95 LYS A N 1
ATOM 743 C CA . LYS A 1 95 ? -18.381 -17.622 11.613 1.00 97.44 95 LYS A CA 1
ATOM 744 C C . LYS A 1 95 ? -17.302 -16.667 12.118 1.00 97.44 95 LYS A C 1
ATOM 746 O O . LYS A 1 95 ? -17.600 -15.500 12.328 1.00 97.44 95 LYS A O 1
ATOM 751 N N . PHE A 1 96 ? -16.059 -17.129 12.232 1.00 96.69 96 PHE A N 1
ATOM 752 C CA . PHE A 1 96 ? -14.935 -16.281 12.619 1.00 96.69 96 PHE A CA 1
ATOM 753 C C . PHE A 1 96 ? -14.767 -15.081 11.678 1.00 96.69 96 PHE A C 1
ATOM 755 O O . PHE A 1 96 ? -14.614 -13.961 12.150 1.00 96.69 96 PHE A O 1
ATOM 762 N N . LEU A 1 97 ? -14.834 -15.287 10.358 1.00 95.75 97 LEU A N 1
ATOM 763 C CA . LEU A 1 97 ? -14.707 -14.192 9.389 1.00 95.75 97 LEU A CA 1
ATOM 764 C C . LEU A 1 97 ? -15.871 -13.198 9.468 1.00 95.75 97 LEU A C 1
ATOM 766 O O . LEU A 1 97 ? -15.640 -11.994 9.381 1.00 95.75 97 LEU A O 1
ATOM 770 N N . LEU A 1 98 ? -17.102 -13.680 9.660 1.00 95.31 98 LEU A N 1
ATOM 771 C CA . LEU A 1 98 ? -18.267 -12.817 9.868 1.00 95.31 98 LEU A CA 1
ATOM 772 C C . LEU A 1 98 ? -18.135 -12.003 11.158 1.00 95.31 98 LEU A C 1
ATOM 774 O O . LEU A 1 98 ? -18.366 -10.797 11.138 1.00 95.31 98 LEU A O 1
ATOM 778 N N . ASP A 1 99 ? -17.714 -12.639 12.252 1.00 96.19 99 ASP A N 1
ATOM 779 C CA . ASP A 1 99 ? -17.503 -11.968 13.534 1.00 96.19 99 ASP A CA 1
ATOM 780 C C . ASP A 1 99 ? -16.349 -10.947 13.429 1.00 96.19 99 ASP A C 1
ATOM 782 O O . ASP A 1 99 ? -16.474 -9.831 13.929 1.00 96.19 99 ASP A O 1
ATOM 786 N N . LEU A 1 100 ? -15.260 -11.268 12.719 1.00 94.31 100 LEU A N 1
ATOM 787 C CA . LEU A 1 100 ? -14.147 -10.348 12.462 1.00 94.31 100 LEU A CA 1
ATOM 788 C C . LEU A 1 100 ? -14.592 -9.117 11.660 1.00 94.31 100 LEU A C 1
ATOM 790 O O . LEU A 1 100 ? -14.310 -7.991 12.059 1.00 94.31 100 LEU A O 1
ATOM 794 N N . VAL A 1 101 ? -15.295 -9.317 10.542 1.00 94.69 101 VAL A N 1
ATOM 795 C CA . VAL A 1 101 ? -15.792 -8.218 9.695 1.00 94.69 101 VAL A CA 1
ATOM 796 C C . VAL A 1 101 ? -16.836 -7.378 10.434 1.00 94.69 101 VAL A C 1
ATOM 798 O O . VAL A 1 101 ? -16.790 -6.152 10.375 1.00 94.69 101 VAL A O 1
ATOM 801 N N . GLY A 1 102 ? -17.741 -8.016 11.181 1.00 96.19 102 GLY A N 1
ATOM 802 C CA . GLY A 1 102 ? -18.760 -7.332 11.979 1.00 96.19 102 GLY A CA 1
ATOM 803 C C . GLY A 1 102 ? -18.201 -6.510 13.146 1.00 96.19 102 GLY A C 1
ATOM 804 O O . GLY A 1 102 ? -18.890 -5.628 13.648 1.00 96.19 102 GLY A O 1
ATOM 805 N N . ASN A 1 103 ? -16.959 -6.773 13.568 1.00 96.75 103 ASN A N 1
ATOM 806 C CA . ASN A 1 103 ? -16.270 -6.063 14.652 1.00 96.75 103 ASN A CA 1
ATOM 807 C C . ASN A 1 103 ? -14.995 -5.342 14.167 1.00 96.75 103 ASN A C 1
ATOM 809 O O . ASN A 1 103 ? -14.074 -5.085 14.950 1.00 96.75 103 ASN A O 1
ATOM 813 N N . TYR A 1 104 ? -14.911 -5.018 12.871 1.00 97.25 104 TYR A N 1
ATOM 814 C CA . TYR A 1 104 ? -13.707 -4.415 12.289 1.00 97.25 104 TYR A CA 1
ATOM 815 C C . TYR A 1 104 ? -13.450 -2.979 12.778 1.00 97.25 104 TYR A C 1
ATOM 817 O O . TYR A 1 104 ? -12.345 -2.465 12.611 1.00 97.25 104 TYR A O 1
ATOM 825 N N . ASP A 1 105 ? -14.426 -2.348 13.443 1.00 97.81 105 ASP A N 1
ATOM 826 C CA . ASP A 1 105 ? -14.240 -1.097 14.184 1.00 97.81 105 ASP A CA 1
ATOM 827 C C . ASP A 1 105 ? -13.082 -1.198 15.186 1.00 97.81 105 ASP A C 1
ATOM 829 O O . ASP A 1 105 ? -12.232 -0.308 15.262 1.00 97.81 105 ASP A O 1
ATOM 833 N N . GLN A 1 106 ? -13.001 -2.323 15.900 1.00 97.56 106 GLN A N 1
ATOM 834 C CA . GLN A 1 106 ? -11.937 -2.571 16.868 1.00 97.56 106 GLN A CA 1
ATOM 835 C C . GLN A 1 106 ? -10.594 -2.808 16.180 1.00 97.56 106 GLN A C 1
ATOM 837 O O . GLN A 1 106 ? -9.581 -2.284 16.634 1.00 97.56 106 GLN A O 1
ATOM 842 N N . ALA A 1 107 ? -10.573 -3.558 15.074 1.00 95.88 107 ALA A N 1
ATOM 843 C CA . ALA A 1 107 ? -9.350 -3.801 14.310 1.00 95.88 107 ALA A CA 1
ATOM 844 C C . ALA A 1 107 ? -8.779 -2.497 13.729 1.00 95.88 107 ALA A C 1
ATOM 846 O O . ALA A 1 107 ? -7.572 -2.268 13.810 1.00 95.88 107 ALA A O 1
ATOM 847 N N . MET A 1 108 ? -9.637 -1.618 13.204 1.00 96.75 108 MET A N 1
ATOM 848 C CA . MET A 1 108 ? -9.239 -0.298 12.711 1.00 96.75 108 MET A CA 1
ATOM 849 C C . MET A 1 108 ? -8.651 0.559 13.837 1.00 96.75 108 MET A C 1
ATOM 851 O O . MET A 1 108 ? -7.546 1.074 13.696 1.00 96.75 108 MET A O 1
ATOM 855 N N . TYR A 1 109 ? -9.325 0.649 14.987 1.00 98.12 109 TYR A N 1
ATOM 856 C CA . TYR A 1 109 ? -8.828 1.456 16.102 1.00 98.12 109 TYR A CA 1
ATOM 857 C C . TYR A 1 109 ? -7.550 0.883 16.733 1.00 98.12 109 TYR A C 1
ATOM 859 O O . TYR A 1 109 ? -6.563 1.591 16.896 1.00 98.12 109 TYR A O 1
ATOM 867 N N . LYS A 1 110 ? -7.531 -0.410 17.080 1.00 97.00 110 LYS A N 1
ATOM 868 C CA . LYS A 1 110 ? -6.402 -1.050 17.784 1.00 97.00 110 LYS A CA 1
ATOM 869 C C . LYS A 1 110 ? -5.158 -1.221 16.914 1.00 97.00 110 LYS A C 1
ATOM 871 O O . LYS A 1 110 ? -4.082 -1.435 17.458 1.00 97.00 110 LYS A O 1
ATOM 876 N N . SER A 1 111 ? -5.296 -1.120 15.594 1.00 95.31 111 SER A N 1
ATOM 877 C CA . SER A 1 111 ? -4.159 -1.028 14.672 1.00 95.31 111 SER A CA 1
ATOM 878 C C . SER A 1 111 ? -3.677 0.408 14.454 1.00 95.31 111 SER A C 1
ATOM 880 O O . SER A 1 111 ? -2.877 0.643 13.556 1.00 95.31 111 SER A O 1
ATOM 882 N N . GLU A 1 112 ? -4.177 1.376 15.225 1.00 97.06 112 GLU A N 1
ATOM 883 C CA . GLU A 1 112 ? -3.859 2.797 15.069 1.00 97.06 112 GLU A CA 1
ATOM 884 C C . GLU A 1 112 ? -4.189 3.314 13.658 1.00 97.06 112 GLU A C 1
ATOM 886 O O . GLU A 1 112 ? -3.438 4.079 13.052 1.00 97.06 112 GLU A O 1
ATOM 891 N N . LEU A 1 113 ? -5.332 2.884 13.113 1.00 95.69 113 LEU A N 1
ATOM 892 C CA . LEU A 1 113 ? -5.806 3.186 11.755 1.00 95.69 113 LEU A CA 1
ATOM 893 C C . LEU A 1 113 ? -4.964 2.580 10.623 1.00 95.69 113 LEU A C 1
ATOM 895 O O . LEU A 1 113 ? -5.124 2.965 9.466 1.00 95.69 113 LEU A O 1
ATOM 899 N N . TYR A 1 114 ? -4.079 1.627 10.924 1.00 91.56 114 TYR A N 1
ATOM 900 C CA . TYR A 1 114 ? -3.302 0.933 9.895 1.00 91.56 114 TYR A CA 1
ATOM 901 C C . TYR A 1 114 ? -4.183 0.053 9.002 1.00 91.56 114 TYR A C 1
ATOM 903 O O . TYR A 1 114 ? -3.932 -0.069 7.804 1.00 91.56 114 TYR A O 1
ATOM 911 N N . ASN A 1 115 ? -5.231 -0.537 9.583 1.00 92.38 115 ASN A N 1
ATOM 912 C CA . ASN A 1 115 ? -6.203 -1.356 8.872 1.00 92.38 115 ASN A CA 1
ATOM 913 C C . ASN A 1 115 ? -7.506 -0.575 8.655 1.00 92.38 115 ASN A C 1
ATOM 915 O O . ASN A 1 115 ? -8.063 -0.016 9.600 1.00 92.38 115 ASN A O 1
ATOM 919 N N . SER A 1 116 ? -8.037 -0.609 7.435 1.00 91.38 116 SER A N 1
ATOM 920 C CA . SER A 1 116 ? -9.362 -0.085 7.091 1.00 91.38 116 SER A CA 1
ATOM 921 C C . SER A 1 116 ? -10.347 -1.227 6.798 1.00 91.38 116 SER A C 1
ATOM 923 O O . SER A 1 116 ? -9.939 -2.316 6.383 1.00 91.38 116 SER A O 1
ATOM 925 N N . PRO A 1 117 ? -11.653 -1.032 7.047 1.00 92.94 117 PRO A N 1
ATOM 926 C CA . PRO A 1 117 ? -12.652 -2.061 6.797 1.00 92.94 117 PRO A CA 1
ATOM 927 C C . PRO A 1 117 ? -12.929 -2.216 5.298 1.00 92.94 117 PRO A C 1
ATOM 929 O O . PRO A 1 117 ? -13.089 -1.236 4.579 1.00 92.94 117 PRO A O 1
ATOM 932 N N . ALA A 1 118 ? -13.096 -3.457 4.839 1.00 90.69 118 ALA A N 1
ATOM 933 C CA . ALA A 1 118 ? -13.516 -3.736 3.461 1.00 90.69 118 ALA A CA 1
ATOM 934 C C . ALA A 1 118 ? -15.001 -3.405 3.202 1.00 90.69 118 ALA A C 1
ATOM 936 O O . ALA A 1 118 ? -15.400 -3.148 2.070 1.00 90.69 118 ALA A O 1
ATOM 937 N N . PHE A 1 119 ? -15.831 -3.416 4.252 1.00 94.06 119 PHE A N 1
ATOM 938 C CA . PHE A 1 119 ? -17.281 -3.227 4.171 1.00 94.06 119 PHE A CA 1
ATOM 939 C C . PHE A 1 119 ? -17.707 -2.017 5.003 1.00 94.06 119 PHE A C 1
ATOM 941 O O . PHE A 1 119 ? -18.202 -2.144 6.123 1.00 94.06 119 PHE A O 1
ATOM 948 N N . PHE A 1 120 ? -17.505 -0.829 4.442 1.00 95.75 120 PHE A N 1
ATOM 949 C CA . PHE A 1 120 ? -17.772 0.459 5.087 1.00 95.75 120 PHE A CA 1
ATOM 950 C C . PHE A 1 120 ? -19.220 0.666 5.564 1.00 95.75 120 PHE A C 1
ATOM 952 O O . PHE A 1 120 ? -19.449 1.373 6.546 1.00 95.75 120 PHE A O 1
ATOM 959 N N . ASP A 1 121 ? -20.188 0.009 4.923 1.00 97.12 121 ASP A N 1
ATOM 960 C CA . ASP A 1 121 ? -21.606 0.070 5.296 1.00 97.12 121 ASP A CA 1
ATOM 961 C C . ASP A 1 121 ? -21.992 -0.789 6.509 1.00 97.12 121 ASP A C 1
ATOM 963 O O . ASP A 1 121 ? -23.140 -0.728 6.959 1.00 97.12 121 ASP A O 1
ATOM 967 N N . THR A 1 122 ? -21.056 -1.575 7.049 1.00 97.75 122 THR A N 1
ATOM 968 C CA . THR A 1 122 ? -21.297 -2.448 8.205 1.00 97.75 122 THR A CA 1
ATOM 969 C C . THR A 1 122 ? -21.733 -1.614 9.418 1.00 97.75 122 THR A C 1
ATOM 971 O O . THR A 1 122 ? -21.032 -0.659 9.771 1.00 97.75 122 THR A O 1
ATOM 974 N N . PRO A 1 123 ? -22.873 -1.933 10.064 1.00 97.88 123 PRO A N 1
ATOM 975 C CA . PRO A 1 123 ? -23.305 -1.257 11.283 1.00 97.88 123 PRO A CA 1
ATOM 976 C C . PRO A 1 123 ? -22.316 -1.471 12.431 1.00 97.88 123 PRO A C 1
ATOM 978 O O . PRO A 1 123 ? -21.790 -2.567 12.603 1.00 97.88 123 PRO A O 1
ATOM 981 N N . ILE A 1 124 ? -22.107 -0.441 13.246 1.00 97.75 124 ILE A N 1
ATOM 982 C CA . ILE A 1 124 ? -21.304 -0.548 14.467 1.00 97.75 124 ILE A CA 1
ATOM 983 C C . ILE A 1 124 ? -22.147 -1.281 15.520 1.00 97.75 124 ILE A C 1
ATOM 985 O O . ILE A 1 124 ? -23.275 -0.850 15.788 1.00 97.75 124 ILE A O 1
ATOM 989 N N . PRO A 1 125 ? -21.648 -2.366 16.137 1.00 96.00 125 PRO A N 1
ATOM 990 C CA . PRO A 1 125 ? -22.374 -3.013 17.223 1.00 96.00 125 PRO A CA 1
ATOM 991 C C . PRO A 1 125 ? -22.568 -2.067 18.418 1.00 96.00 125 PRO A C 1
ATOM 993 O O . PRO A 1 125 ? -21.737 -1.205 18.691 1.00 96.00 125 PRO A O 1
ATOM 996 N N . SER A 1 126 ? -23.661 -2.232 19.162 1.00 94.06 126 SER A N 1
ATOM 997 C CA . SER A 1 126 ? -23.926 -1.441 20.370 1.00 94.06 126 SER A CA 1
ATOM 998 C C . SER A 1 126 ? -22.980 -1.790 21.526 1.00 94.06 126 SER A C 1
ATOM 1000 O O . SER A 1 126 ? -22.475 -2.911 21.604 1.00 94.06 126 SER A O 1
ATOM 1002 N N . GLY A 1 127 ? -22.847 -0.872 22.486 1.00 94.25 127 GLY A N 1
ATOM 1003 C CA . GLY A 1 127 ? -22.097 -1.076 23.730 1.00 94.25 127 GLY A CA 1
ATOM 1004 C C . GLY A 1 127 ? -20.714 -0.430 23.712 1.00 94.25 127 GLY A C 1
ATOM 1005 O O . GLY A 1 127 ? -20.376 0.298 22.781 1.00 94.25 127 GLY A O 1
ATOM 1006 N N . ASP A 1 128 ? -19.927 -0.678 24.759 1.00 95.75 128 ASP A N 1
ATOM 1007 C CA . ASP A 1 128 ? -18.523 -0.263 24.790 1.00 95.75 128 ASP A CA 1
ATOM 1008 C C . ASP A 1 128 ? -17.723 -1.072 23.760 1.00 95.75 128 ASP A C 1
ATOM 1010 O O . ASP A 1 128 ? -17.796 -2.303 23.706 1.00 95.75 128 ASP A O 1
ATOM 1014 N N . ARG A 1 129 ? -16.988 -0.356 22.911 1.00 96.38 129 ARG A N 1
ATOM 1015 C CA . ARG A 1 129 ? -16.219 -0.904 21.791 1.00 96.38 129 ARG A CA 1
ATOM 1016 C C . ARG A 1 129 ? -14.709 -0.838 22.022 1.00 96.38 129 ARG A C 1
ATOM 1018 O O . ARG A 1 129 ? -13.941 -1.258 21.162 1.00 96.38 129 ARG A O 1
ATOM 1025 N N . GLY A 1 130 ? -14.265 -0.324 23.172 1.00 96.25 130 GLY A N 1
ATOM 1026 C CA . GLY A 1 130 ? -12.845 -0.205 23.506 1.00 96.25 130 GLY A CA 1
ATOM 1027 C C . GLY A 1 130 ? -12.130 0.961 22.814 1.00 96.25 130 GLY A C 1
ATOM 1028 O O . GLY A 1 130 ? -10.900 0.920 22.674 1.00 96.25 130 GLY A O 1
ATOM 1029 N N . TYR A 1 131 ? -12.891 1.975 22.392 1.00 97.75 131 TYR A N 1
ATOM 1030 C CA . TYR A 1 131 ? -12.432 3.264 21.872 1.00 97.75 131 TYR A CA 1
ATOM 1031 C C . TYR A 1 131 ? -13.402 4.394 22.269 1.00 97.75 131 TYR A C 1
ATOM 1033 O O . TYR A 1 131 ? -14.573 4.118 22.543 1.00 97.75 131 TYR A O 1
ATOM 1041 N N . PRO A 1 132 ? -12.957 5.666 22.295 1.00 97.06 132 PRO A N 1
ATOM 1042 C CA . PRO A 1 132 ? -13.832 6.800 22.584 1.00 97.06 132 PRO A CA 1
ATOM 1043 C C . PRO A 1 132 ? -15.008 6.895 21.606 1.00 97.06 132 PRO A C 1
ATOM 1045 O O . PRO A 1 132 ? -14.831 6.804 20.391 1.00 97.06 132 PRO A O 1
ATOM 1048 N N . ALA A 1 133 ? -16.214 7.106 22.134 1.00 95.62 133 ALA A N 1
ATOM 1049 C CA . ALA A 1 133 ? -17.423 7.170 21.322 1.00 95.62 133 ALA A CA 1
ATOM 1050 C C . ALA A 1 133 ? -17.371 8.325 20.306 1.00 95.62 133 ALA A C 1
ATOM 1052 O O . ALA A 1 133 ? -17.137 9.480 20.663 1.00 95.62 133 ALA A O 1
ATOM 1053 N N . VAL A 1 134 ? -17.672 8.020 19.042 1.00 97.44 134 VAL A N 1
ATOM 1054 C CA . VAL A 1 134 ? -17.817 9.018 17.976 1.00 97.44 134 VAL A CA 1
ATOM 1055 C C . VAL A 1 134 ? -19.289 9.407 17.864 1.00 97.44 134 VAL A C 1
ATOM 1057 O O . VAL A 1 134 ? -20.149 8.585 17.540 1.00 97.44 134 VAL A O 1
ATOM 1060 N N . LYS A 1 135 ? -19.602 10.676 18.149 1.00 96.50 135 LYS A N 1
ATOM 1061 C CA . LYS A 1 135 ? -20.984 11.173 18.176 1.00 96.50 135 LYS A CA 1
ATOM 1062 C C . LYS A 1 135 ? -21.672 10.969 16.823 1.00 96.50 135 LYS A C 1
ATOM 1064 O O . LYS A 1 135 ? -21.249 11.522 15.815 1.00 96.50 135 LYS A O 1
ATOM 1069 N N . GLY A 1 136 ? -22.787 10.239 16.835 1.00 96.19 136 GLY A N 1
ATOM 1070 C CA . GLY A 1 136 ? -23.631 10.029 15.656 1.00 96.19 136 GLY A CA 1
ATOM 1071 C C . GLY A 1 136 ? -23.139 8.953 14.686 1.00 96.19 136 GLY A C 1
ATOM 1072 O O . GLY A 1 136 ? -23.824 8.717 13.694 1.00 96.19 136 GLY A O 1
ATOM 1073 N N . ALA A 1 137 ? -22.017 8.285 14.972 1.00 97.94 137 ALA A N 1
ATOM 1074 C CA . ALA A 1 137 ? -21.535 7.180 14.155 1.00 97.94 137 ALA A CA 1
ATOM 1075 C C . ALA A 1 137 ? -22.492 5.981 14.239 1.00 97.94 137 ALA A C 1
ATOM 1077 O O . ALA A 1 137 ? -22.901 5.572 15.327 1.00 97.94 137 ALA A O 1
ATOM 1078 N N . LYS A 1 138 ? -22.857 5.425 13.082 1.00 98.00 138 LYS A N 1
ATOM 1079 C CA . LYS A 1 138 ? -23.746 4.259 12.955 1.00 98.00 138 LYS A CA 1
ATOM 1080 C C . LYS A 1 138 ? -23.107 3.128 12.161 1.00 98.00 138 LYS A C 1
ATOM 1082 O O . LYS A 1 138 ? -23.458 1.969 12.371 1.00 98.00 138 LYS A O 1
ATOM 1087 N N . LYS A 1 139 ? -22.199 3.458 11.247 1.00 98.44 139 LYS A N 1
ATOM 1088 C CA . LYS A 1 139 ? -21.518 2.533 10.342 1.00 98.44 139 LYS A CA 1
ATOM 1089 C C . LYS A 1 139 ? -20.007 2.718 10.412 1.00 98.44 139 LYS A C 1
ATOM 1091 O O . LYS A 1 139 ? -19.521 3.771 10.824 1.00 98.44 139 LYS A O 1
ATOM 1096 N N . LEU A 1 140 ? -19.254 1.722 9.951 1.00 98.31 140 LEU A N 1
ATOM 1097 C CA . LEU A 1 140 ? -17.790 1.788 9.940 1.00 98.31 140 LEU A CA 1
ATOM 1098 C C . LEU A 1 140 ? -17.244 2.979 9.135 1.00 98.31 140 LEU A C 1
ATOM 1100 O O . LEU A 1 140 ? -16.213 3.531 9.513 1.00 98.31 140 LEU A O 1
ATOM 1104 N N . ILE A 1 141 ? -17.943 3.424 8.082 1.00 97.94 141 ILE A N 1
ATOM 1105 C CA . ILE A 1 141 ? -17.578 4.638 7.334 1.00 97.94 141 ILE A CA 1
ATOM 1106 C C . ILE A 1 141 ? -17.595 5.906 8.190 1.00 97.94 141 ILE A C 1
ATOM 1108 O O . ILE A 1 141 ? -16.764 6.789 7.987 1.00 97.94 141 ILE A O 1
ATOM 1112 N N . ASP A 1 142 ? -18.499 5.995 9.167 1.00 98.31 142 ASP A N 1
ATOM 1113 C CA . ASP A 1 142 ? -18.597 7.159 10.045 1.00 98.31 142 ASP A CA 1
ATOM 1114 C C . ASP A 1 142 ? -17.372 7.227 10.967 1.00 98.31 142 ASP A C 1
ATOM 1116 O O . ASP A 1 142 ? -16.775 8.292 11.126 1.00 98.31 142 ASP A O 1
ATOM 1120 N N . LEU A 1 143 ? -16.957 6.077 11.518 1.00 98.62 143 LEU A N 1
ATOM 1121 C CA . LEU A 1 143 ? -15.740 5.957 12.330 1.00 98.62 143 LEU A CA 1
ATOM 1122 C C . LEU A 1 143 ? -14.488 6.243 11.504 1.00 98.62 143 LEU A C 1
ATOM 1124 O O . LEU A 1 143 ? -13.656 7.045 11.916 1.00 98.62 143 LEU A O 1
ATOM 1128 N N . HIS A 1 144 ? -14.379 5.625 10.325 1.00 98.19 144 HIS A N 1
ATOM 1129 C CA . HIS A 1 144 ? -13.270 5.849 9.405 1.00 98.19 144 HIS A CA 1
ATOM 1130 C C . HIS A 1 144 ? -13.129 7.335 9.074 1.00 98.19 144 HIS A C 1
ATOM 1132 O O . HIS A 1 144 ? -12.073 7.923 9.279 1.00 98.19 144 HIS A O 1
ATOM 1138 N N . ASN A 1 145 ? -14.208 7.986 8.639 1.00 98.12 145 ASN A N 1
ATOM 1139 C CA . ASN A 1 145 ? -14.154 9.396 8.280 1.00 98.12 145 ASN A CA 1
ATOM 1140 C C . ASN A 1 145 ? -13.833 10.298 9.472 1.00 98.12 145 ASN A C 1
ATOM 1142 O O . ASN A 1 145 ? -13.100 11.268 9.291 1.00 98.12 145 ASN A O 1
ATOM 1146 N N . ALA A 1 146 ? -14.355 9.991 10.662 1.00 98.38 146 ALA A N 1
ATOM 1147 C CA . ALA A 1 146 ? -14.049 10.745 11.871 1.00 98.38 146 ALA A CA 1
ATOM 1148 C C . ALA A 1 146 ? -12.565 10.630 12.240 1.00 98.38 146 ALA A C 1
ATOM 1150 O O . ALA A 1 146 ? -11.889 11.651 12.333 1.00 98.38 146 ALA A O 1
ATOM 1151 N N . TRP A 1 147 ? -12.041 9.409 12.368 1.00 98.44 147 TRP A N 1
ATOM 1152 C CA . TRP A 1 147 ? -10.659 9.173 12.794 1.00 98.44 147 TRP A CA 1
ATOM 1153 C C . TRP A 1 147 ? -9.623 9.587 11.748 1.00 98.44 147 TRP A C 1
ATOM 1155 O O . TRP A 1 147 ? -8.550 10.053 12.099 1.00 98.44 147 TRP A O 1
ATOM 1165 N N . PHE A 1 148 ? -9.924 9.479 10.455 1.00 97.75 148 PHE A N 1
ATOM 1166 C CA . PHE A 1 148 ? -9.008 9.968 9.422 1.00 97.75 148 PHE A CA 1
ATOM 1167 C C . PHE A 1 148 ? -9.059 11.495 9.265 1.00 97.75 148 PHE A C 1
ATOM 1169 O O . PHE A 1 148 ? -8.099 12.095 8.784 1.00 97.75 148 PHE A O 1
ATOM 1176 N N . SER A 1 149 ? -10.151 12.153 9.670 1.00 97.56 149 SER A N 1
ATOM 1177 C CA . SER A 1 149 ? -10.203 13.618 9.742 1.00 97.56 149 SER A CA 1
ATOM 1178 C C . SER A 1 149 ? -9.532 14.180 10.994 1.00 97.56 149 SER A C 1
ATOM 1180 O O . SER A 1 149 ? -8.877 15.218 10.900 1.00 97.56 149 SER A O 1
ATOM 1182 N N . ASP A 1 150 ? -9.686 13.507 12.130 1.00 97.00 150 ASP A N 1
ATOM 1183 C CA . ASP A 1 150 ? -9.106 13.881 13.417 1.00 97.00 150 ASP A CA 1
ATOM 1184 C C . ASP A 1 150 ? -8.496 12.632 14.061 1.00 97.00 150 ASP A C 1
ATOM 1186 O O . ASP A 1 150 ? -9.193 11.825 14.679 1.00 97.00 150 ASP A O 1
ATOM 1190 N N . ASP A 1 151 ? -7.199 12.438 13.820 1.00 97.62 151 ASP A N 1
ATOM 1191 C CA . ASP A 1 151 ? -6.473 11.231 14.208 1.00 97.62 151 ASP A CA 1
ATOM 1192 C C . ASP A 1 151 ? -6.383 11.119 15.739 1.00 97.62 151 ASP A C 1
ATOM 1194 O O . ASP A 1 151 ? -5.699 11.933 16.367 1.00 97.62 151 ASP A O 1
ATOM 1198 N N . PRO A 1 152 ? -7.022 10.109 16.366 1.00 97.31 152 PRO A N 1
ATOM 1199 C CA . PRO A 1 152 ? -6.996 9.946 17.817 1.00 97.31 152 PRO A CA 1
ATOM 1200 C C . PRO A 1 152 ? -5.610 9.555 18.350 1.00 97.31 152 PRO A C 1
ATOM 1202 O O . PRO A 1 152 ? -5.398 9.575 19.561 1.00 97.31 152 PRO A O 1
ATOM 1205 N N . PHE A 1 153 ? -4.673 9.209 17.463 1.00 97.31 153 PHE A N 1
ATOM 1206 C CA . PHE A 1 153 ? -3.291 8.867 17.790 1.00 97.31 153 PHE A CA 1
ATOM 1207 C C . PHE A 1 153 ? -2.309 9.989 17.427 1.00 97.31 153 PHE A C 1
ATOM 1209 O O . PHE A 1 153 ? -1.098 9.771 17.449 1.00 97.31 153 PHE A O 1
ATOM 1216 N N . ALA A 1 154 ? -2.799 11.181 17.068 1.00 97.19 154 ALA A N 1
ATOM 1217 C CA . ALA A 1 154 ? -1.944 12.316 16.750 1.00 97.19 154 ALA A CA 1
ATOM 1218 C C . ALA A 1 154 ? -1.096 12.761 17.958 1.00 97.19 154 ALA A C 1
ATOM 1220 O O . ALA A 1 154 ? -1.550 12.786 19.104 1.00 97.19 154 ALA A O 1
ATOM 1221 N N . LEU A 1 155 ? 0.143 13.168 17.693 1.00 97.69 155 LEU A N 1
ATOM 1222 C CA . LEU A 1 155 ? 1.038 13.770 18.670 1.00 97.69 155 LEU A CA 1
ATOM 1223 C C . LEU A 1 155 ? 0.545 15.168 19.079 1.00 97.69 155 LEU A C 1
ATOM 1225 O O . LEU A 1 155 ? 0.068 15.939 18.240 1.00 97.69 155 LEU A O 1
ATOM 1229 N N . PRO A 1 156 ? 0.751 15.576 20.343 1.00 95.62 156 PRO A N 1
ATOM 1230 C CA . PRO A 1 156 ? 0.511 16.951 20.757 1.00 95.62 156 PRO A CA 1
ATOM 1231 C C . PRO A 1 156 ? 1.285 17.957 19.889 1.00 95.62 156 PRO A C 1
ATOM 1233 O O . PRO A 1 156 ? 2.504 17.860 19.726 1.00 95.62 156 PRO A O 1
ATOM 1236 N N . GLY A 1 157 ? 0.567 18.948 19.357 1.00 92.38 157 GLY A N 1
ATOM 1237 C CA . GLY A 1 157 ? 1.142 20.052 18.584 1.00 92.38 157 GLY A CA 1
ATOM 1238 C C . GLY A 1 157 ? 1.451 19.743 17.117 1.00 92.38 157 GLY A C 1
ATOM 1239 O O . GLY A 1 157 ? 1.995 20.612 16.440 1.00 92.38 157 GLY A O 1
ATOM 1240 N N . GLU A 1 158 ? 1.118 18.557 16.602 1.00 95.31 158 GLU A N 1
ATOM 1241 C CA . GLU A 1 158 ? 1.286 18.290 15.173 1.00 95.31 158 GLU A CA 1
ATOM 1242 C C . GLU A 1 158 ? 0.145 18.853 14.312 1.00 95.31 158 GLU A C 1
ATOM 1244 O O . GLU A 1 158 ? -0.944 19.171 14.799 1.00 95.31 158 GLU A O 1
ATOM 1249 N N . ALA A 1 159 ? 0.402 18.989 13.007 1.00 95.69 159 ALA A N 1
ATOM 1250 C CA . ALA A 1 159 ? -0.605 19.458 12.064 1.00 95.69 159 ALA A CA 1
ATOM 1251 C C . ALA A 1 159 ? -1.828 18.525 12.047 1.00 95.69 159 ALA A C 1
ATOM 1253 O O . ALA A 1 159 ? -1.700 17.306 11.938 1.00 95.69 159 ALA A O 1
ATOM 1254 N N . LYS A 1 160 ? -3.025 19.113 12.111 1.00 95.88 160 LYS A N 1
ATOM 1255 C CA . LYS A 1 160 ? -4.289 18.368 12.070 1.00 95.88 160 LYS A CA 1
ATOM 1256 C C . LYS A 1 160 ? -4.610 17.875 10.660 1.00 95.88 160 LYS A C 1
ATOM 1258 O O . LYS A 1 160 ? -4.211 18.484 9.671 1.00 95.88 160 LYS A O 1
ATOM 1263 N N . GLY A 1 161 ? -5.393 16.800 10.573 1.00 96.50 161 GLY A N 1
ATOM 1264 C CA . GLY A 1 161 ? -5.958 16.320 9.308 1.00 96.50 161 GLY A CA 1
ATOM 1265 C C . GLY A 1 161 ? -4.959 15.659 8.355 1.00 96.50 161 GLY A C 1
ATOM 1266 O O . GLY A 1 161 ? -5.282 15.484 7.182 1.00 96.50 161 GLY A O 1
ATOM 1267 N N . LYS A 1 162 ? -3.771 15.258 8.831 1.00 97.00 162 LYS A N 1
ATOM 1268 C CA . LYS A 1 162 ? -2.745 14.584 8.014 1.00 97.00 162 LYS A CA 1
ATOM 1269 C C . LYS A 1 162 ? -3.270 13.356 7.269 1.00 97.00 162 LYS A C 1
ATOM 1271 O O . LYS A 1 162 ? -2.884 13.129 6.128 1.00 97.00 162 LYS A O 1
ATOM 1276 N N . LEU A 1 163 ? -4.165 12.590 7.893 1.00 97.25 163 LEU A N 1
ATOM 1277 C CA . LEU A 1 163 ? -4.732 11.369 7.317 1.00 97.25 163 LEU A CA 1
ATOM 1278 C C . LEU A 1 163 ? -5.976 11.621 6.450 1.00 97.25 163 LEU A C 1
ATOM 1280 O O . LEU A 1 163 ? -6.444 10.702 5.784 1.00 97.25 163 LEU A O 1
ATOM 1284 N N . ALA A 1 164 ? -6.497 12.852 6.381 1.00 97.38 164 ALA A N 1
ATOM 1285 C CA . ALA A 1 164 ? -7.788 13.131 5.744 1.00 97.38 164 ALA A CA 1
ATOM 1286 C C . ALA A 1 164 ? -7.814 12.798 4.242 1.00 97.38 164 ALA A C 1
ATOM 1288 O O . ALA A 1 164 ? -8.874 12.497 3.696 1.00 97.38 164 ALA A O 1
ATOM 1289 N N . VAL A 1 165 ? -6.645 12.823 3.597 1.00 94.81 165 VAL A N 1
ATOM 1290 C CA . VAL A 1 165 ? -6.397 12.437 2.196 1.00 94.81 165 VAL A CA 1
ATOM 1291 C C . VAL A 1 165 ? -6.683 10.954 1.930 1.00 94.81 165 VAL A C 1
ATOM 1293 O O . VAL A 1 165 ? -6.954 10.578 0.794 1.00 94.81 165 VAL A O 1
ATOM 1296 N N . LEU A 1 166 ? -6.616 10.101 2.953 1.00 94.50 166 LEU A N 1
ATOM 1297 C CA . LEU A 1 166 ? -6.825 8.659 2.810 1.00 94.50 166 LEU A CA 1
ATOM 1298 C C . LEU A 1 166 ? -8.307 8.267 2.901 1.00 94.50 166 LEU A C 1
ATOM 1300 O O . LEU A 1 166 ? -8.637 7.113 2.650 1.00 94.50 166 LEU A O 1
ATOM 1304 N N . LYS A 1 167 ? -9.206 9.212 3.222 1.00 95.25 167 LYS A N 1
ATOM 1305 C CA . LYS A 1 167 ? -10.643 8.927 3.356 1.00 95.25 167 LYS A CA 1
ATOM 1306 C C . LYS A 1 167 ? -11.289 8.419 2.073 1.00 95.25 167 LYS A C 1
ATOM 1308 O O . LYS A 1 167 ? -12.273 7.697 2.159 1.00 95.25 167 LYS A O 1
ATOM 1313 N N . ASP A 1 168 ? -10.765 8.845 0.927 1.00 92.50 168 ASP A N 1
ATOM 1314 C CA . ASP A 1 168 ? -11.221 8.428 -0.394 1.00 92.50 168 ASP A CA 1
ATOM 1315 C C . ASP A 1 168 ? -10.120 7.723 -1.198 1.00 92.50 168 ASP A C 1
ATOM 1317 O O . ASP A 1 168 ? -10.025 7.867 -2.423 1.00 92.50 168 ASP A O 1
ATOM 1321 N N . ALA A 1 169 ? -9.260 6.977 -0.490 1.00 91.50 169 ALA A N 1
ATOM 1322 C CA . ALA A 1 169 ? -8.157 6.230 -1.081 1.00 91.50 169 ALA A CA 1
ATOM 1323 C C . ALA A 1 169 ? -8.591 5.335 -2.246 1.00 91.50 169 ALA A C 1
ATOM 1325 O O . ALA A 1 169 ? -7.874 5.252 -3.240 1.00 91.50 169 ALA A O 1
ATOM 1326 N N . GLU A 1 170 ? -9.802 4.777 -2.186 1.00 88.75 170 GLU A N 1
ATOM 1327 C CA . GLU A 1 170 ? -10.388 3.929 -3.224 1.00 88.75 170 GLU A CA 1
ATOM 1328 C C . GLU A 1 170 ? -10.528 4.617 -4.590 1.00 88.75 170 GLU A C 1
ATOM 1330 O O . GLU A 1 170 ? -10.625 3.946 -5.614 1.00 88.75 170 GLU A O 1
ATOM 1335 N N . LYS A 1 171 ? -10.535 5.957 -4.643 1.00 91.12 171 LYS A N 1
ATOM 1336 C CA . LYS A 1 171 ? -10.637 6.701 -5.911 1.00 91.12 171 LYS A CA 1
ATOM 1337 C C . LYS A 1 171 ? -9.314 6.807 -6.658 1.00 91.12 171 LYS A C 1
ATOM 1339 O O . LYS A 1 171 ? -9.307 7.121 -7.848 1.00 91.12 171 LYS A O 1
ATOM 1344 N N . TRP A 1 172 ? -8.197 6.629 -5.959 1.00 91.19 172 TRP A N 1
ATOM 1345 C CA . TRP A 1 172 ? -6.850 6.784 -6.511 1.00 91.19 172 TRP A CA 1
ATOM 1346 C C . TRP A 1 172 ? -5.954 5.574 -6.232 1.00 91.19 172 TRP A C 1
ATOM 1348 O O . TRP A 1 172 ? -4.781 5.582 -6.611 1.00 91.19 172 TRP A O 1
ATOM 1358 N N . SER A 1 173 ? -6.487 4.521 -5.619 1.00 90.62 173 SER A N 1
ATOM 1359 C CA . SER A 1 173 ? -5.834 3.229 -5.475 1.00 90.62 173 SER A CA 1
ATOM 1360 C C . SER A 1 173 ? -6.354 2.233 -6.508 1.00 90.62 173 SER A C 1
ATOM 1362 O O . SER A 1 173 ? -7.455 2.363 -7.041 1.00 90.62 173 SER A O 1
ATOM 1364 N N . ALA A 1 174 ? -5.521 1.254 -6.841 1.00 89.94 174 ALA A N 1
ATOM 1365 C CA . ALA A 1 174 ? -5.901 0.158 -7.707 1.00 89.94 174 ALA A CA 1
ATOM 1366 C C . ALA A 1 174 ? -5.295 -1.157 -7.219 1.00 89.94 174 ALA A C 1
ATOM 1368 O O . ALA A 1 174 ? -4.179 -1.212 -6.691 1.00 89.94 174 ALA A O 1
ATOM 1369 N N . ASN A 1 175 ? -6.049 -2.224 -7.458 1.00 86.56 175 ASN A N 1
ATOM 1370 C CA . ASN A 1 175 ? -5.635 -3.590 -7.202 1.00 86.56 175 ASN A CA 1
ATOM 1371 C C . ASN A 1 175 ? -4.657 -4.110 -8.260 1.00 86.56 175 ASN A C 1
ATOM 1373 O O . ASN A 1 175 ? -4.586 -3.604 -9.386 1.00 86.56 175 ASN A O 1
ATOM 1377 N N . LEU A 1 176 ? -3.926 -5.170 -7.903 1.00 87.19 176 LEU A N 1
ATOM 1378 C CA . LEU A 1 176 ? -3.053 -5.871 -8.840 1.00 87.19 176 LEU A CA 1
ATOM 1379 C C . LEU A 1 176 ? -3.858 -6.361 -10.057 1.00 87.19 176 LEU A C 1
ATOM 1381 O O . LEU A 1 176 ? -4.906 -6.986 -9.904 1.00 87.19 176 LEU A O 1
ATOM 1385 N N . GLY A 1 177 ? -3.343 -6.095 -11.259 1.00 87.44 177 GLY A N 1
ATOM 1386 C CA . GLY A 1 177 ? -3.978 -6.459 -12.531 1.00 87.44 177 GLY A CA 1
ATOM 1387 C C . GLY A 1 177 ? -4.788 -5.342 -13.200 1.00 87.44 177 GLY A C 1
ATOM 1388 O O . GLY A 1 177 ? -5.238 -5.529 -14.328 1.00 87.44 177 GLY A O 1
ATOM 1389 N N . TYR A 1 178 ? -4.947 -4.172 -12.568 1.00 89.56 178 TYR A N 1
ATOM 1390 C CA . TYR A 1 178 ? -5.648 -3.026 -13.163 1.00 89.56 178 TYR A CA 1
ATOM 1391 C C . TYR A 1 178 ? -5.106 -2.648 -14.565 1.00 89.56 178 TYR A C 1
ATOM 1393 O O . TYR A 1 178 ? -3.888 -2.591 -14.752 1.00 89.56 178 TYR A O 1
ATOM 1401 N N . PRO A 1 179 ? -5.973 -2.305 -15.547 1.00 90.38 179 PRO A N 1
ATOM 1402 C CA . PRO A 1 179 ? -7.437 -2.190 -15.460 1.00 90.38 179 PRO A CA 1
ATOM 1403 C C . PRO A 1 179 ? -8.191 -3.518 -15.644 1.00 90.38 179 PRO A C 1
ATOM 1405 O O . PRO A 1 179 ? -9.419 -3.522 -15.685 1.00 90.38 179 PRO A O 1
ATOM 1408 N N . GLY A 1 180 ? -7.475 -4.632 -15.795 1.00 89.19 180 GLY A N 1
ATOM 1409 C CA . GLY A 1 180 ? -8.049 -5.971 -15.847 1.00 89.19 180 GLY A CA 1
ATOM 1410 C C . GLY A 1 180 ? -8.290 -6.579 -14.458 1.00 89.19 180 GLY A C 1
ATOM 1411 O O . GLY A 1 180 ? -8.041 -5.948 -13.428 1.00 89.19 180 GLY A O 1
ATOM 1412 N N . PRO A 1 181 ? -8.793 -7.823 -14.410 1.00 87.31 181 PRO A N 1
ATOM 1413 C CA . PRO A 1 181 ? -8.960 -8.551 -13.162 1.00 87.31 181 PRO A CA 1
ATOM 1414 C C . PRO A 1 181 ? -7.630 -9.134 -12.667 1.00 87.31 181 PRO A C 1
ATOM 1416 O O . PRO A 1 181 ? -6.828 -9.649 -13.456 1.00 87.31 181 PRO A O 1
ATOM 1419 N N . ALA A 1 182 ? -7.462 -9.172 -11.344 1.00 89.19 182 ALA A N 1
ATOM 1420 C CA . ALA A 1 182 ? -6.443 -9.998 -10.709 1.00 89.19 182 ALA A CA 1
ATOM 1421 C C . ALA A 1 182 ? -6.607 -11.464 -11.147 1.00 89.19 182 ALA A C 1
ATOM 1423 O O . ALA A 1 182 ? -7.711 -12.014 -11.141 1.00 89.19 182 ALA A O 1
ATOM 1424 N N . ASN A 1 183 ? -5.510 -12.106 -11.543 1.00 93.12 183 ASN A N 1
ATOM 1425 C CA . ASN A 1 183 ? -5.511 -13.490 -12.009 1.00 93.12 183 ASN A CA 1
ATOM 1426 C C . ASN A 1 183 ? -4.145 -14.159 -11.745 1.00 93.12 183 ASN A C 1
ATOM 1428 O O . ASN A 1 183 ? -3.189 -13.465 -11.393 1.00 93.12 183 ASN A O 1
ATOM 1432 N N . PRO A 1 184 ? -4.022 -15.491 -11.907 1.00 95.38 184 PRO A N 1
ATOM 1433 C CA . PRO A 1 184 ? -2.769 -16.194 -11.628 1.00 95.38 184 PRO A CA 1
ATOM 1434 C C . PRO A 1 184 ? -1.548 -15.696 -12.418 1.00 95.38 184 PRO A C 1
ATOM 1436 O O . PRO A 1 184 ? -0.443 -15.728 -11.883 1.00 95.38 184 PRO A O 1
ATOM 1439 N N . ALA A 1 185 ? -1.722 -15.206 -13.652 1.00 96.56 185 ALA A N 1
ATOM 1440 C CA . ALA A 1 185 ? -0.613 -14.654 -14.429 1.00 96.56 185 ALA A CA 1
ATOM 1441 C C . ALA A 1 185 ? -0.146 -13.305 -13.880 1.00 96.56 185 ALA A C 1
ATOM 1443 O O . ALA A 1 185 ? 1.053 -13.124 -13.688 1.00 96.56 185 ALA A O 1
ATOM 1444 N N . GLU A 1 186 ? -1.073 -12.400 -13.556 1.00 95.00 186 GLU A N 1
ATOM 1445 C CA . GLU A 1 186 ? -0.751 -11.125 -12.893 1.00 95.00 186 GLU A CA 1
ATOM 1446 C C . GLU A 1 186 ? -0.060 -11.361 -11.545 1.00 95.00 186 GLU A C 1
ATOM 1448 O O . GLU A 1 186 ? 0.955 -10.736 -11.233 1.00 95.00 186 GLU A O 1
ATOM 1453 N N . GLY A 1 187 ? -0.571 -12.323 -10.769 1.00 93.56 187 GLY A N 1
ATOM 1454 C CA . GLY A 1 187 ? 0.027 -12.742 -9.504 1.00 93.56 187 GLY A CA 1
ATOM 1455 C C . GLY A 1 187 ? 1.465 -13.231 -9.668 1.00 93.56 187 GLY A C 1
ATOM 1456 O O . GLY A 1 187 ? 2.325 -12.870 -8.870 1.00 93.56 187 GLY A O 1
ATOM 1457 N N . GLU A 1 188 ? 1.750 -13.995 -10.724 1.00 96.75 188 GLU A N 1
ATOM 1458 C CA . GLU A 1 188 ? 3.105 -14.469 -10.997 1.00 96.75 188 GLU A CA 1
ATOM 1459 C C . GLU A 1 188 ? 4.038 -13.362 -11.501 1.00 96.75 188 GLU A C 1
ATOM 1461 O O . GLU A 1 188 ? 5.180 -13.288 -11.046 1.00 96.75 188 GLU A O 1
ATOM 1466 N N . VAL A 1 189 ? 3.575 -12.475 -12.388 1.00 96.88 189 VAL A N 1
ATOM 1467 C CA . VAL A 1 189 ? 4.342 -11.291 -12.828 1.00 96.88 189 VAL A CA 1
ATOM 1468 C C . VAL A 1 189 ? 4.762 -10.453 -11.617 1.00 96.88 189 VAL A C 1
ATOM 1470 O O . VAL A 1 189 ? 5.913 -10.016 -11.528 1.00 96.88 189 VAL A O 1
ATOM 1473 N N . PHE A 1 190 ? 3.846 -10.274 -10.662 1.00 93.06 190 PHE A N 1
ATOM 1474 C CA . PHE A 1 190 ? 4.104 -9.581 -9.406 1.00 93.06 190 PHE A CA 1
ATOM 1475 C C . PHE A 1 190 ? 5.094 -10.340 -8.513 1.00 93.06 190 PHE A C 1
ATOM 1477 O O . PHE A 1 190 ? 6.122 -9.782 -8.130 1.00 93.06 190 PHE A O 1
ATOM 1484 N N . SER A 1 191 ? 4.836 -11.619 -8.217 1.00 93.50 191 SER A N 1
ATOM 1485 C CA . SER A 1 191 ? 5.646 -12.405 -7.274 1.00 93.50 191 SER A CA 1
ATOM 1486 C C . SER A 1 191 ? 7.054 -12.722 -7.781 1.00 93.50 191 SER A C 1
ATOM 1488 O O . SER A 1 191 ? 7.935 -13.043 -6.990 1.00 93.50 191 SER A O 1
ATOM 1490 N N . THR A 1 192 ? 7.269 -12.665 -9.097 1.00 96.44 192 THR A N 1
ATOM 1491 C CA . THR A 1 192 ? 8.584 -12.852 -9.735 1.00 96.44 192 THR A CA 1
ATOM 1492 C C . THR A 1 192 ? 9.288 -11.530 -10.047 1.00 96.44 192 THR A C 1
ATOM 1494 O O . THR A 1 192 ? 10.340 -11.520 -10.685 1.00 96.44 192 THR A O 1
ATOM 1497 N N . PHE A 1 193 ? 8.744 -10.411 -9.555 1.00 95.25 193 PHE A N 1
ATOM 1498 C CA . PHE A 1 193 ? 9.351 -9.085 -9.637 1.00 95.25 193 PHE A CA 1
ATOM 1499 C C . PHE A 1 193 ? 9.678 -8.637 -11.070 1.00 95.25 193 PHE A C 1
ATOM 1501 O O . PHE A 1 193 ? 10.630 -7.885 -11.270 1.00 95.25 193 PHE A O 1
ATOM 1508 N N . VAL A 1 194 ? 8.889 -9.036 -12.076 1.00 97.81 194 VAL A N 1
ATOM 1509 C CA . VAL A 1 194 ? 9.168 -8.697 -13.486 1.00 97.81 194 VAL A CA 1
ATOM 1510 C C . VAL A 1 194 ? 9.261 -7.179 -13.685 1.00 97.81 194 VAL A C 1
ATOM 1512 O O . VAL A 1 194 ? 10.251 -6.683 -14.222 1.00 97.81 194 VAL A O 1
ATOM 1515 N N . LEU A 1 195 ? 8.268 -6.421 -13.203 1.00 95.62 195 LEU A N 1
ATOM 1516 C CA . LEU A 1 195 ? 8.249 -4.960 -13.351 1.00 95.62 195 LEU A CA 1
ATOM 1517 C C . LEU A 1 195 ? 9.299 -4.248 -12.474 1.00 95.62 195 LEU A C 1
ATOM 1519 O O . LEU A 1 195 ? 9.995 -3.378 -13.003 1.00 95.62 195 LEU A O 1
ATOM 1523 N N . PRO A 1 196 ? 9.485 -4.591 -11.180 1.00 94.75 196 PRO A N 1
ATOM 1524 C CA . PRO A 1 196 ? 10.594 -4.047 -10.395 1.00 94.75 196 PRO A CA 1
ATOM 1525 C C . PRO A 1 196 ? 11.968 -4.303 -11.026 1.00 94.75 196 PRO A C 1
ATOM 1527 O O . PRO A 1 196 ? 12.776 -3.381 -11.112 1.00 94.75 196 PRO A O 1
ATOM 1530 N N . ASN A 1 197 ? 12.218 -5.513 -11.536 1.00 97.38 197 ASN A N 1
ATOM 1531 C CA . ASN A 1 197 ? 13.487 -5.858 -12.177 1.00 97.38 197 ASN A CA 1
ATOM 1532 C C . ASN A 1 197 ? 13.691 -5.105 -13.494 1.00 97.38 197 ASN A C 1
ATOM 1534 O O . ASN A 1 197 ? 14.796 -4.631 -13.742 1.00 97.38 197 ASN A O 1
ATOM 1538 N N . MET A 1 198 ? 12.639 -4.908 -14.297 1.00 98.62 198 MET A N 1
ATOM 1539 C CA . MET A 1 198 ? 12.689 -4.046 -15.486 1.00 98.62 198 MET A CA 1
ATOM 1540 C C . MET A 1 198 ? 13.199 -2.641 -15.136 1.00 98.62 198 MET A C 1
ATOM 1542 O O . MET A 1 198 ? 14.128 -2.127 -15.759 1.00 98.62 198 MET A O 1
ATOM 1546 N N . MET A 1 199 ? 12.611 -2.030 -14.105 1.00 97.88 199 MET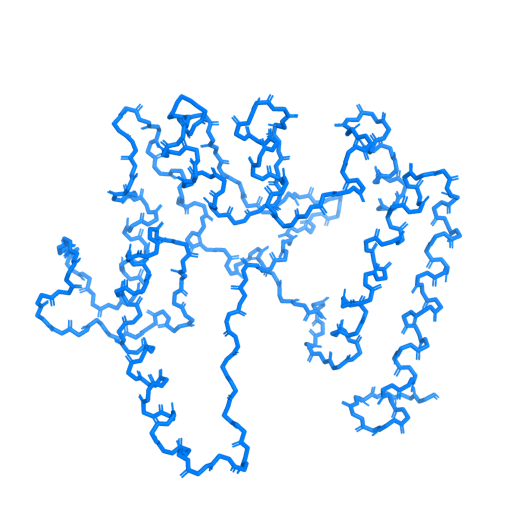 A N 1
ATOM 1547 C CA . MET A 1 199 ? 12.994 -0.697 -13.643 1.00 97.88 199 MET A CA 1
ATOM 1548 C C . MET A 1 199 ? 14.418 -0.676 -13.070 1.00 97.88 199 MET A C 1
ATOM 1550 O O . MET A 1 199 ? 15.198 0.226 -13.383 1.00 97.88 199 MET A O 1
ATOM 1554 N N . ALA A 1 200 ? 14.775 -1.678 -12.262 1.00 97.25 200 ALA A N 1
ATOM 1555 C CA . ALA A 1 200 ? 16.089 -1.787 -11.637 1.00 97.25 200 ALA A CA 1
ATOM 1556 C C . ALA A 1 200 ? 17.211 -2.018 -12.659 1.00 97.25 200 ALA A C 1
ATOM 1558 O O . ALA A 1 200 ? 18.280 -1.425 -12.534 1.00 97.25 200 ALA A O 1
ATOM 1559 N N . ASN A 1 201 ? 16.977 -2.835 -13.687 1.00 98.00 201 ASN A N 1
ATOM 1560 C CA . ASN A 1 201 ? 17.948 -3.084 -14.750 1.00 98.00 201 ASN A CA 1
ATOM 1561 C C . ASN A 1 201 ? 18.271 -1.799 -15.514 1.00 98.00 201 ASN A C 1
ATOM 1563 O O . ASN A 1 201 ? 19.444 -1.487 -15.718 1.00 98.00 201 ASN A O 1
ATOM 1567 N N . ALA A 1 202 ? 17.250 -1.014 -15.867 1.00 98.44 202 ALA A N 1
ATOM 1568 C CA . ALA A 1 202 ? 17.463 0.280 -16.506 1.00 98.44 202 ALA A CA 1
ATOM 1569 C C . ALA A 1 202 ? 18.206 1.263 -15.588 1.00 98.44 202 ALA A C 1
ATOM 1571 O O . ALA A 1 202 ? 19.142 1.933 -16.019 1.00 98.44 202 ALA A O 1
ATOM 1572 N N . ALA A 1 203 ? 17.852 1.307 -14.300 1.00 98.00 203 ALA A N 1
ATOM 1573 C CA . ALA A 1 203 ? 18.562 2.118 -13.309 1.00 98.00 203 ALA A CA 1
ATOM 1574 C C . ALA A 1 203 ? 20.041 1.717 -13.137 1.00 98.00 203 ALA A C 1
ATOM 1576 O O . ALA A 1 203 ? 20.870 2.564 -12.815 1.00 98.00 203 ALA A O 1
ATOM 1577 N N . ARG A 1 204 ? 20.390 0.452 -13.406 1.00 96.75 204 ARG A N 1
ATOM 1578 C CA . ARG A 1 204 ? 21.769 -0.069 -13.408 1.00 96.75 204 ARG A CA 1
ATOM 1579 C C . ARG A 1 204 ? 22.491 0.071 -14.754 1.00 96.75 204 ARG A C 1
ATOM 1581 O O . ARG A 1 204 ? 23.598 -0.438 -14.896 1.00 96.75 204 ARG A O 1
ATOM 1588 N N . GLY A 1 205 ? 21.899 0.769 -15.723 1.00 96.81 205 GLY A N 1
ATOM 1589 C CA . GLY A 1 205 ? 22.547 1.113 -16.992 1.00 96.81 205 GLY A CA 1
ATOM 1590 C C . GLY A 1 205 ? 22.136 0.265 -18.196 1.00 96.81 205 GLY A C 1
ATOM 1591 O O . GLY A 1 205 ? 22.679 0.471 -19.278 1.00 96.81 205 GLY A O 1
ATOM 1592 N N . MET A 1 206 ? 21.175 -0.654 -18.057 1.00 98.31 206 MET A N 1
ATOM 1593 C CA . MET A 1 206 ? 20.564 -1.298 -19.224 1.00 98.31 206 MET A CA 1
ATOM 1594 C C . MET A 1 206 ? 19.785 -0.262 -20.049 1.00 98.31 206 MET A C 1
ATOM 1596 O O . MET A 1 206 ? 19.102 0.596 -19.487 1.00 98.31 206 MET A O 1
ATOM 1600 N N . ALA A 1 207 ? 19.846 -0.361 -21.380 1.00 98.50 207 ALA A N 1
ATOM 1601 C CA . ALA A 1 207 ? 19.004 0.454 -22.251 1.00 98.50 207 ALA A CA 1
ATOM 1602 C C . ALA A 1 207 ? 17.514 0.239 -21.893 1.00 98.50 207 ALA A C 1
ATOM 1604 O O . ALA A 1 207 ? 17.080 -0.918 -21.819 1.00 98.50 207 ALA A O 1
ATOM 1605 N N . PRO A 1 208 ? 16.726 1.305 -21.645 1.00 98.38 208 PRO A N 1
ATOM 1606 C CA . PRO A 1 208 ? 15.323 1.186 -21.251 1.00 98.38 208 PRO A CA 1
ATOM 1607 C C . PRO A 1 208 ? 14.478 0.318 -22.189 1.00 98.38 208 PRO A C 1
ATOM 1609 O O . PRO A 1 208 ? 13.609 -0.409 -21.719 1.00 98.38 208 PRO A O 1
ATOM 1612 N N . GLU A 1 209 ? 14.745 0.377 -23.490 1.00 98.38 209 GLU A N 1
ATOM 1613 C CA . GLU A 1 209 ? 14.048 -0.381 -24.531 1.00 98.38 209 GLU A CA 1
ATOM 1614 C C . GLU A 1 209 ? 14.282 -1.885 -24.349 1.00 98.38 209 GLU A C 1
ATOM 1616 O O . GLU A 1 209 ? 13.328 -2.654 -24.274 1.00 98.38 209 GLU A O 1
ATOM 1621 N N . ILE A 1 210 ? 15.537 -2.287 -24.131 1.00 98.62 210 ILE A N 1
ATOM 1622 C CA . ILE A 1 210 ? 15.914 -3.685 -23.877 1.00 98.62 210 ILE A CA 1
ATOM 1623 C C . ILE A 1 210 ? 15.308 -4.192 -22.564 1.00 98.62 210 ILE A C 1
ATOM 1625 O O . ILE A 1 210 ? 14.826 -5.323 -22.496 1.00 98.62 210 ILE A O 1
ATOM 1629 N N . ALA A 1 211 ? 15.291 -3.361 -21.517 1.00 98.62 211 ALA A N 1
ATOM 1630 C CA . ALA A 1 211 ? 14.658 -3.731 -20.253 1.00 98.62 211 ALA A CA 1
ATOM 1631 C C . ALA A 1 211 ? 13.154 -4.008 -20.438 1.00 98.62 211 ALA A C 1
ATOM 1633 O O . ALA A 1 211 ? 12.634 -4.979 -19.882 1.00 98.62 211 ALA A O 1
ATOM 1634 N N . VAL A 1 212 ? 12.465 -3.185 -21.239 1.00 98.69 212 VAL A N 1
ATOM 1635 C CA . VAL A 1 212 ? 11.048 -3.381 -21.585 1.00 98.69 212 VAL A CA 1
ATOM 1636 C C . VAL A 1 212 ? 10.849 -4.653 -22.401 1.00 98.69 212 VAL A C 1
ATOM 1638 O O . VAL A 1 212 ? 9.974 -5.440 -22.053 1.00 98.69 212 VAL A O 1
ATOM 1641 N N . GLU A 1 213 ? 11.664 -4.893 -23.427 1.00 98.56 213 GLU A N 1
ATOM 1642 C CA . GLU A 1 213 ? 11.576 -6.098 -24.262 1.00 98.56 213 GLU A CA 1
ATOM 1643 C C . GLU A 1 213 ? 11.716 -7.383 -23.431 1.00 98.56 213 GLU A C 1
ATOM 1645 O O . GLU A 1 213 ? 10.922 -8.316 -23.576 1.00 98.56 213 GLU A O 1
ATOM 1650 N N . GLN A 1 214 ? 12.678 -7.425 -22.501 1.00 98.44 214 GLN A N 1
ATOM 1651 C CA . GLN A 1 214 ? 12.862 -8.568 -21.600 1.00 98.44 214 GLN A CA 1
ATOM 1652 C C . GLN A 1 214 ? 11.647 -8.777 -20.689 1.00 98.44 214 GLN A C 1
ATOM 1654 O O . GLN A 1 214 ? 11.154 -9.899 -20.549 1.00 98.44 214 GLN A O 1
ATOM 1659 N N . ALA A 1 215 ? 11.142 -7.703 -20.081 1.00 98.62 215 ALA A N 1
ATOM 1660 C CA . ALA A 1 215 ? 9.977 -7.766 -19.206 1.00 98.62 215 ALA A CA 1
ATOM 1661 C C . ALA A 1 215 ? 8.708 -8.182 -19.962 1.00 98.62 215 ALA A C 1
ATOM 1663 O O . ALA A 1 215 ? 7.909 -8.970 -19.450 1.00 98.62 215 ALA A O 1
ATOM 1664 N N . GLU A 1 216 ? 8.534 -7.697 -21.190 1.00 98.38 216 GLU A N 1
ATOM 1665 C CA . GLU A 1 216 ? 7.435 -8.072 -22.071 1.00 98.38 216 GLU A CA 1
ATOM 1666 C C . GLU A 1 216 ? 7.502 -9.558 -22.433 1.00 98.38 216 GLU A C 1
ATOM 1668 O O . GLU A 1 216 ? 6.495 -10.258 -22.314 1.00 98.38 216 GLU A O 1
ATOM 1673 N N . LEU A 1 217 ? 8.675 -10.061 -22.828 1.00 98.50 217 LEU A N 1
ATOM 1674 C CA . LEU A 1 217 ? 8.865 -11.473 -23.158 1.00 98.50 217 LEU A CA 1
ATOM 1675 C C . LEU A 1 217 ? 8.544 -12.380 -21.963 1.00 98.50 217 LEU A C 1
ATOM 1677 O O . LEU A 1 217 ? 7.816 -13.367 -22.111 1.00 98.50 217 LEU A O 1
ATOM 1681 N N . LEU A 1 218 ? 9.040 -12.032 -20.772 1.00 98.38 218 LEU A N 1
ATOM 1682 C CA . LEU A 1 218 ? 8.740 -12.762 -19.538 1.00 98.38 218 LEU A CA 1
ATOM 1683 C C . LEU A 1 218 ? 7.241 -12.738 -19.234 1.00 98.38 218 LEU A C 1
ATOM 1685 O O . LEU A 1 218 ? 6.643 -13.786 -18.990 1.00 98.38 218 LEU A O 1
ATOM 1689 N N . THR A 1 219 ? 6.613 -11.566 -19.330 1.00 97.81 219 THR A N 1
ATOM 1690 C CA . THR A 1 219 ? 5.171 -11.402 -19.113 1.00 97.81 219 THR A CA 1
ATOM 1691 C C . THR A 1 219 ? 4.371 -12.262 -20.093 1.00 97.81 219 THR A C 1
ATOM 1693 O O . THR A 1 219 ? 3.532 -13.056 -19.674 1.00 97.81 219 THR A O 1
ATOM 1696 N N . LYS A 1 220 ? 4.666 -12.196 -21.396 1.00 97.50 220 LYS A N 1
ATOM 1697 C CA . LYS A 1 220 ? 4.014 -13.025 -22.425 1.00 97.50 220 LYS A CA 1
ATOM 1698 C C . LYS A 1 220 ? 4.173 -14.517 -22.144 1.00 97.50 220 LYS A C 1
ATOM 1700 O O . LYS A 1 220 ? 3.198 -15.256 -22.256 1.00 97.50 220 LYS A O 1
ATOM 1705 N N . THR A 1 221 ? 5.362 -14.944 -21.726 1.00 98.19 221 THR A N 1
ATOM 1706 C CA . THR A 1 221 ? 5.649 -16.342 -21.371 1.00 98.19 221 THR A CA 1
ATOM 1707 C C . THR A 1 221 ? 4.809 -16.800 -20.178 1.00 98.19 221 THR A C 1
ATOM 1709 O O . THR A 1 221 ? 4.188 -17.864 -20.226 1.00 98.19 221 THR A O 1
ATOM 1712 N N . ILE A 1 222 ? 4.725 -15.979 -19.127 1.00 98.12 222 ILE A N 1
ATOM 1713 C CA . ILE A 1 222 ? 3.883 -16.246 -17.954 1.00 98.12 222 ILE A CA 1
ATOM 1714 C C . ILE A 1 222 ? 2.415 -16.374 -18.378 1.00 98.12 222 ILE A C 1
ATOM 1716 O O . ILE A 1 222 ? 1.760 -17.366 -18.056 1.00 98.12 222 ILE A O 1
ATOM 1720 N N . PHE A 1 223 ? 1.898 -15.418 -19.150 1.00 97.19 223 PHE A N 1
ATOM 1721 C CA . PHE A 1 223 ? 0.513 -15.449 -19.619 1.00 97.19 223 PHE A CA 1
ATOM 1722 C C . PHE A 1 223 ? 0.215 -16.669 -20.497 1.00 97.19 223 PHE A C 1
ATOM 1724 O O . PHE A 1 223 ? -0.803 -17.329 -20.288 1.00 97.19 223 PHE A O 1
ATOM 1731 N N . ALA A 1 224 ? 1.099 -17.012 -21.437 1.00 97.69 224 ALA A N 1
ATOM 1732 C CA . ALA A 1 224 ? 0.949 -18.196 -22.281 1.00 97.69 224 ALA A CA 1
ATOM 1733 C C . ALA A 1 224 ? 0.865 -19.478 -21.438 1.00 97.69 224 ALA A C 1
ATOM 1735 O O . ALA A 1 224 ? -0.047 -20.284 -21.628 1.00 97.69 224 ALA A O 1
ATOM 1736 N N . LYS A 1 225 ? 1.737 -19.619 -20.430 1.00 97.88 225 LYS A N 1
ATOM 1737 C CA . LYS A 1 225 ? 1.713 -20.747 -19.489 1.00 97.88 225 LYS A CA 1
ATOM 1738 C C . LYS A 1 225 ? 0.367 -20.878 -18.770 1.00 97.88 225 LYS A C 1
ATOM 1740 O O . LYS A 1 225 ? -0.165 -21.981 -18.657 1.00 97.88 225 LYS A O 1
ATOM 1745 N N . TRP A 1 226 ? -0.199 -19.780 -18.269 1.00 97.94 226 TRP A N 1
ATOM 1746 C CA . TRP A 1 226 ? -1.485 -19.825 -17.558 1.00 97.94 226 TRP A CA 1
ATOM 1747 C C . TRP A 1 226 ? -2.683 -20.049 -18.488 1.00 97.94 226 TRP A C 1
ATOM 1749 O O . TRP A 1 226 ? -3.627 -20.736 -18.090 1.00 97.94 226 TRP A O 1
ATOM 1759 N N . ARG A 1 227 ? -2.631 -19.549 -19.730 1.00 97.12 227 ARG A N 1
ATOM 1760 C CA . ARG A 1 227 ? -3.633 -19.852 -20.768 1.00 97.12 227 ARG A CA 1
ATOM 1761 C C . ARG A 1 227 ? -3.608 -21.322 -21.161 1.00 97.12 227 ARG A C 1
ATOM 1763 O O . ARG A 1 227 ? -4.660 -21.944 -21.224 1.00 97.12 227 ARG A O 1
ATOM 1770 N N . GLN A 1 228 ? -2.421 -21.904 -21.337 1.00 97.50 228 GLN A N 1
ATOM 1771 C CA . GLN A 1 228 ? -2.266 -23.329 -21.642 1.00 97.50 228 GLN A CA 1
ATOM 1772 C C . GLN A 1 228 ? -2.849 -24.222 -20.537 1.00 97.50 228 GLN A C 1
ATOM 1774 O O . GLN A 1 228 ? -3.398 -25.283 -20.819 1.00 97.50 228 GLN A O 1
ATOM 1779 N N . LYS A 1 229 ? -2.781 -23.777 -19.276 1.00 96.88 229 LYS A N 1
ATOM 1780 C CA . LYS A 1 229 ? -3.422 -24.456 -18.138 1.00 96.88 229 LYS A CA 1
ATOM 1781 C C . LYS A 1 229 ? -4.943 -24.265 -18.074 1.00 96.88 229 LYS A C 1
ATOM 1783 O O . LYS A 1 229 ? -5.574 -24.857 -17.205 1.00 96.88 229 LYS A O 1
ATOM 1788 N N . GLY A 1 230 ? -5.528 -23.419 -18.924 1.00 96.19 230 GLY A N 1
ATOM 1789 C CA . GLY A 1 230 ? -6.956 -23.089 -18.898 1.00 96.19 230 GLY A CA 1
ATOM 1790 C C . GLY A 1 230 ? -7.389 -22.293 -17.662 1.00 96.19 230 GLY A C 1
ATOM 1791 O O . GLY A 1 230 ? -8.570 -22.275 -17.331 1.00 96.19 230 GLY A O 1
ATOM 1792 N N . LEU A 1 231 ? -6.447 -21.658 -16.954 1.00 95.31 231 LEU A N 1
ATOM 1793 C CA . LEU A 1 231 ? -6.716 -20.938 -15.701 1.00 95.31 231 LEU A CA 1
ATOM 1794 C C . LEU A 1 231 ? -6.910 -19.431 -15.898 1.00 95.31 231 LEU A C 1
ATOM 1796 O O . LEU A 1 231 ? -7.276 -18.736 -14.953 1.00 95.31 231 LEU A O 1
ATOM 1800 N N . ILE A 1 232 ? -6.683 -18.933 -17.116 1.00 95.12 232 ILE A N 1
ATOM 1801 C CA . ILE A 1 232 ? -7.037 -17.580 -17.556 1.00 95.12 232 ILE A CA 1
ATOM 1802 C C . ILE A 1 232 ? -7.534 -17.620 -19.008 1.00 95.12 232 ILE A C 1
ATOM 1804 O O . ILE A 1 232 ? -7.193 -18.534 -19.759 1.00 95.12 232 ILE A O 1
ATOM 1808 N N . GLY A 1 233 ? -8.320 -16.619 -19.410 1.00 88.50 233 GLY A N 1
ATOM 1809 C CA . GLY A 1 233 ? -8.819 -16.489 -20.782 1.00 88.50 233 GLY A CA 1
ATOM 1810 C C . GLY A 1 233 ? -7.787 -15.959 -21.792 1.00 88.50 233 GLY A C 1
ATOM 1811 O O . GLY A 1 233 ? -6.706 -15.478 -21.438 1.00 88.50 233 GLY A O 1
ATOM 1812 N N . GLY A 1 234 ? -8.162 -15.997 -23.073 1.00 86.00 234 GLY A N 1
ATOM 1813 C CA . GLY A 1 234 ? -7.366 -15.500 -24.203 1.00 86.00 234 GLY A CA 1
ATOM 1814 C C . GLY A 1 234 ? -6.802 -16.612 -25.091 1.00 86.00 234 GLY A C 1
ATOM 1815 O O . GLY A 1 234 ? -6.840 -17.786 -24.733 1.00 86.00 234 GLY A O 1
ATOM 1816 N N . LYS A 1 235 ? -6.296 -16.235 -26.272 1.00 76.00 235 LYS A N 1
ATOM 1817 C CA . LYS A 1 235 ? -5.646 -17.173 -27.199 1.00 76.00 235 LYS A CA 1
ATOM 1818 C C . LYS A 1 235 ? -4.248 -17.539 -26.687 1.00 76.00 235 LYS A C 1
ATOM 1820 O O . LYS A 1 235 ? -3.541 -16.666 -26.170 1.00 76.00 235 LYS A O 1
ATOM 1825 N N . VAL A 1 236 ? -3.909 -18.824 -26.808 1.00 62.97 236 VAL A N 1
ATOM 1826 C CA . VAL A 1 236 ? -2.541 -19.344 -26.651 1.00 62.97 236 VAL A CA 1
ATOM 1827 C C . VAL A 1 236 ? -1.704 -18.871 -27.829 1.00 62.97 236 VAL A C 1
ATOM 1829 O O . VAL A 1 236 ? -2.232 -18.927 -28.963 1.00 62.97 236 VAL A O 1
#

Radius of gyration: 21.18 Å; chains: 1; bounding box: 46×50×52 Å

Sequence (236 aa):
AVSYMARLFKESMVPEVFAWTAVSNNQALIAGRASYILNSISAYRSAQQQVPEIAKDIFFTPALKGPRGTRFNSEHVIYCYVVPKYSKNVDSAKKFLLDLVGNYDQAMYKSELYNSPAFFDTPIPSGDRGYPAVKGAKKLIDLHNAWFSDDPFALPGEAKGKLAVLKDAEKWSANLGYPGPANPAEGEVFSTFVLPNMMANAARGMAPEIAVEQAELLTKTIFAKWRQKGLIGGKV

Secondary structure (DSSP, 8-state):
-HHHHHHHHHHH--GGGGG--TTHHHHHHHTT--S-----THHHHHHHHH-HHHHHH----SSPPPTTS---EE----------TT-TTHHHHHHHHHHHHHTHHHHHHHTTT-S--S-TTPBPPSS--SS---TT--BHHHHHHHHH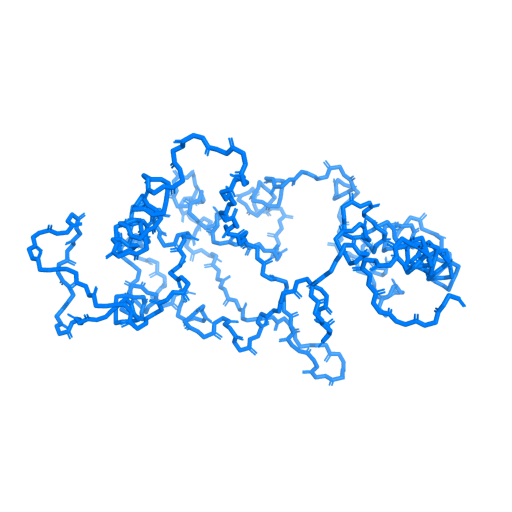HS-TTPPTTPPTTTTGGGGGGGGTEE-TTTTS---HHHHHHHHTTHHHHHHHHHHTT--HHHHHHHHHHHHHHHHHHHHHTTSS-S--

Foldseek 3Di:
DLLVLLVCCVPPHDPCVVVDDPCVQLVCQLVVNDPDDDDFCVSLVVCVVPPVVSNLVDFDDFADQDPVRQREDADPDDDDDDDDPPDPCRVVSVVVVVVCLLLCLLVCVVVQNSDAHPCQARFNDDDDNPDDDDPPGGTSLSSNQVCLQAPPSDDPPGDGNRSNNCSVNVVRYDYQPPPDDDFPLSVCLVVVCLVVQLSVVVSVPPDNVVSVVSSVVVSVVSVVVCVVVVRDDDDD

pLDDT: mean 94.5, std 4.69, range [62.97, 98.69]